Protein AF-A0AAV9JF84-F1 (afdb_monomer)

Mean predicted aligned error: 11.12 Å

Sequence (242 aa):
MHDPAMYPPARHARVPWLFVDNPASHRQFTPEAHESLELATRAVERCERQEFAYIDKWAAVVKWHEWRQGFGVILEMADLSGMDESVLIAPFQIFNRYFFGGSIQRARLRWGLRDLRSQAGWAASCRVNHGGGDVLITLGPEHRNRIQGDVVGLSPFDSLMGDLLHEMVHAFLGRYSCVGYTCESVECLGLSEANIRRNNSHGRAWWRLAQAIEAEAQRAFGIAADLTSNEEGMDDRCPGVA

Nearest PDB structures (foldseek):
  8vwj-assembly1_e  TM=3.429E-01  e=8.500E-01  Autographa californica multiple nucleopolyhedrovirus

Foldseek 3Di:
DDDPDDDDPPPPPPDDDDPDDPQDDFQDAPPQAFQLQVVLVVLLVLLPDCDPCVVQQVVLLVLLVVLCVVCVVVQLPDDCQPDDQVNCPSLLCSCCCNRVVVPLPQEDEEEACPVVVVPPLDQWAWDADQGRRHIYIYGHLVSCVVVVVPDPDFGSSLARSLSSVLRVLLSRSVRRHPDPGPHVDPPSNVSNCQQCPPDNHCGVSNQSNSVSCQVSCCVSNVRNHDNDDVDPDPDVPPPDDD

pLDDT: mean 72.74, std 19.71, range [29.83, 95.5]

Radius of gyration: 19.29 Å; Cα contacts (8 Å, |Δi|>4): 298; chains: 1; bounding box: 43×41×69 Å

Solvent-accessible surface area (backbone atoms only — not comparable to full-atom values): 14346 Å² total; per-residue (Å²): 140,84,83,90,76,74,79,75,78,80,78,77,73,86,70,79,90,66,92,71,84,77,96,79,66,85,83,61,60,58,93,72,45,31,40,26,46,61,49,24,50,53,41,38,52,58,60,70,48,63,90,84,47,48,68,61,39,49,52,28,42,51,52,46,52,57,47,39,71,75,47,40,65,54,49,70,74,48,80,66,78,81,64,62,54,71,73,50,52,60,59,50,53,34,48,27,42,47,61,50,70,52,66,73,51,66,62,42,78,44,67,49,52,84,78,37,69,81,45,88,86,51,49,55,49,57,48,66,40,75,80,75,62,38,31,38,39,38,40,14,64,67,51,44,80,70,48,67,83,72,64,87,86,62,52,74,46,26,46,54,54,21,49,53,51,49,32,47,51,50,45,46,49,52,69,38,18,18,45,87,52,68,49,93,44,66,65,41,30,54,53,11,39,71,20,30,41,86,85,92,44,84,17,60,18,48,48,58,31,42,55,48,47,32,59,44,36,33,72,67,70,69,31,65,38,74,69,67,75,93,57,90,74,80,66,83,82,65,90,84,86,129

Structure (mmCIF, N/CA/C/O backbone):
data_AF-A0AAV9JF84-F1
#
_entry.id   AF-A0AAV9JF84-F1
#
loop_
_atom_site.group_PDB
_atom_site.id
_atom_site.type_symbol
_atom_site.label_atom_id
_atom_site.label_alt_id
_atom_site.label_comp_id
_atom_site.label_asym_id
_atom_site.label_entity_id
_atom_site.label_seq_id
_atom_site.pdbx_PDB_ins_code
_atom_site.Cartn_x
_atom_site.Cartn_y
_atom_site.Cartn_z
_atom_site.occupancy
_atom_site.B_iso_or_equiv
_atom_site.auth_seq_id
_atom_site.auth_comp_id
_atom_site.auth_asym_id
_atom_site.auth_atom_id
_atom_site.pdbx_PDB_model_num
ATOM 1 N N . MET A 1 1 ? 22.431 -0.285 -47.044 1.00 37.06 1 MET A N 1
ATOM 2 C CA . MET A 1 1 ? 21.153 -0.985 -46.799 1.00 37.06 1 MET A CA 1
ATOM 3 C C . MET A 1 1 ? 21.445 -2.074 -45.786 1.00 37.06 1 MET A C 1
ATOM 5 O O . MET A 1 1 ? 22.116 -3.030 -46.144 1.00 37.06 1 MET A O 1
ATOM 9 N N . HIS A 1 2 ? 21.082 -1.858 -44.521 1.00 39.34 2 HIS A N 1
ATOM 10 C CA . HIS A 1 2 ? 21.254 -2.844 -43.452 1.00 39.34 2 HIS A CA 1
ATOM 11 C C . HIS A 1 2 ? 19.919 -3.547 -43.216 1.00 39.34 2 HIS A C 1
ATOM 13 O O . HIS A 1 2 ? 18.893 -2.885 -43.082 1.00 39.34 2 HIS A O 1
ATOM 19 N N . ASP A 1 3 ? 19.967 -4.872 -43.235 1.00 33.72 3 ASP A N 1
ATOM 20 C CA . ASP A 1 3 ? 18.852 -5.793 -43.041 1.00 33.72 3 ASP A CA 1
ATOM 21 C C . ASP A 1 3 ? 18.499 -5.886 -41.540 1.00 33.72 3 ASP A C 1
ATOM 23 O O . ASP A 1 3 ? 19.362 -6.281 -40.748 1.00 33.72 3 ASP A O 1
ATOM 27 N N . PRO A 1 4 ? 17.289 -5.487 -41.102 1.00 38.41 4 PRO A N 1
ATOM 28 C CA . PRO A 1 4 ? 16.851 -5.592 -39.718 1.00 38.41 4 PRO A CA 1
ATOM 29 C C . PRO A 1 4 ? 16.169 -6.950 -39.496 1.00 38.41 4 PRO A C 1
ATOM 31 O O . PRO A 1 4 ? 14.965 -7.031 -39.252 1.00 38.41 4 PRO A O 1
ATOM 34 N N . ALA A 1 5 ? 16.930 -8.037 -39.598 1.00 40.97 5 ALA A N 1
ATOM 35 C CA . ALA A 1 5 ? 16.419 -9.378 -39.350 1.00 40.97 5 ALA A CA 1
ATOM 36 C C . ALA A 1 5 ? 16.706 -9.834 -37.909 1.00 40.97 5 ALA A C 1
ATOM 38 O O . ALA A 1 5 ? 17.839 -10.129 -37.538 1.00 40.97 5 ALA A O 1
ATOM 39 N N . MET A 1 6 ? 15.617 -9.955 -37.143 1.00 36.22 6 MET A N 1
ATOM 40 C CA . MET A 1 6 ? 15.418 -10.903 -36.039 1.00 36.22 6 MET A CA 1
ATOM 41 C C . MET A 1 6 ? 16.365 -10.813 -34.833 1.00 36.22 6 MET A C 1
ATOM 43 O O . MET A 1 6 ? 17.211 -11.677 -34.609 1.00 36.22 6 MET A O 1
ATOM 47 N N . TYR A 1 7 ? 16.072 -9.880 -33.925 1.00 33.69 7 TYR A N 1
ATOM 48 C CA . TYR A 1 7 ? 16.202 -10.217 -32.507 1.00 33.69 7 TYR A CA 1
ATOM 49 C C . TYR A 1 7 ? 15.064 -11.187 -32.153 1.00 33.69 7 TYR A C 1
ATOM 51 O O . TYR A 1 7 ? 13.904 -10.875 -32.439 1.00 33.69 7 TYR A O 1
ATOM 59 N N . PRO A 1 8 ? 15.336 -12.371 -31.577 1.00 34.34 8 PRO A N 1
ATOM 60 C CA . PRO A 1 8 ? 14.259 -13.205 -31.066 1.00 34.34 8 PRO 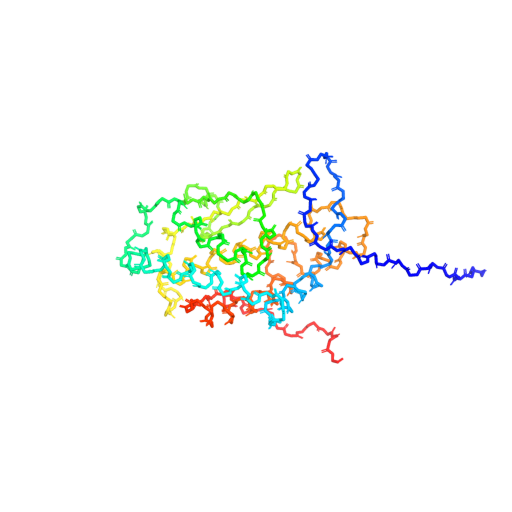A CA 1
ATOM 61 C C . PRO A 1 8 ? 13.525 -12.424 -29.963 1.00 34.34 8 PRO A C 1
ATOM 63 O O . PRO A 1 8 ? 14.191 -11.753 -29.169 1.00 34.34 8 PRO A O 1
ATOM 66 N N . PRO A 1 9 ? 12.182 -12.493 -29.880 1.00 37.41 9 PRO A N 1
ATOM 67 C CA . PRO A 1 9 ? 11.461 -11.905 -28.760 1.00 37.41 9 PRO A CA 1
ATOM 68 C C . PRO A 1 9 ? 12.056 -12.472 -27.475 1.00 37.41 9 PRO A C 1
ATOM 70 O O . PRO A 1 9 ? 12.227 -13.694 -27.360 1.00 37.41 9 PRO A O 1
ATOM 73 N N . ALA A 1 10 ? 12.421 -11.585 -26.544 1.00 37.53 10 ALA A N 1
ATOM 74 C CA . ALA A 1 10 ? 12.900 -11.973 -25.230 1.00 37.53 10 ALA A CA 1
ATOM 75 C C . ALA A 1 10 ? 11.916 -13.006 -24.677 1.00 37.53 10 ALA A C 1
ATOM 77 O O . ALA A 1 10 ? 10.732 -12.726 -24.478 1.00 37.53 10 ALA A O 1
ATOM 78 N N . ARG A 1 11 ? 12.376 -14.251 -24.530 1.00 32.59 11 ARG A N 1
ATOM 79 C CA . ARG A 1 11 ? 11.570 -15.303 -23.924 1.00 32.59 11 ARG A CA 1
ATOM 80 C C . ARG A 1 11 ? 11.351 -14.870 -22.483 1.00 32.59 11 ARG A C 1
ATOM 82 O O . ARG A 1 11 ? 12.233 -15.063 -21.654 1.00 32.59 11 ARG A O 1
ATOM 89 N N . HIS A 1 12 ? 10.195 -14.274 -22.205 1.00 34.34 12 HIS A N 1
ATOM 90 C CA . HIS A 1 12 ? 9.708 -14.065 -20.852 1.00 34.34 12 HIS A CA 1
ATOM 91 C C . HIS A 1 12 ? 9.648 -15.443 -20.197 1.00 34.34 12 HIS A C 1
ATOM 93 O O . HIS A 1 12 ? 8.746 -16.244 -20.464 1.00 34.34 12 HIS A O 1
ATOM 99 N N . ALA A 1 13 ? 10.675 -15.764 -19.414 1.00 29.83 13 ALA A N 1
ATOM 100 C CA . ALA A 1 13 ? 10.680 -16.953 -18.596 1.00 29.83 13 ALA A CA 1
ATOM 101 C C . ALA A 1 13 ? 9.442 -16.868 -17.699 1.00 29.83 13 ALA A C 1
ATOM 103 O O . ALA A 1 13 ? 9.272 -15.912 -16.944 1.00 29.83 13 ALA A O 1
ATOM 104 N N . ARG A 1 14 ? 8.542 -17.848 -17.813 1.00 31.92 14 ARG A N 1
ATOM 105 C CA . ARG A 1 14 ? 7.480 -18.050 -16.828 1.00 31.92 14 ARG A CA 1
ATOM 106 C C . ARG A 1 14 ? 8.159 -18.542 -15.554 1.00 31.92 14 ARG A C 1
ATOM 108 O O . ARG A 1 14 ? 8.311 -19.744 -15.365 1.00 31.92 14 ARG A O 1
ATOM 115 N N . VAL A 1 15 ? 8.641 -17.610 -14.739 1.00 33.47 15 VAL A N 1
ATOM 116 C CA . VAL A 1 15 ? 9.196 -17.911 -13.421 1.00 33.47 15 VAL A CA 1
ATOM 117 C C . VAL A 1 15 ? 8.017 -18.235 -12.496 1.00 33.47 15 VAL A C 1
ATOM 119 O O . VAL A 1 15 ? 7.102 -17.418 -12.375 1.00 33.47 15 VAL A O 1
ATOM 122 N N . PRO A 1 16 ? 7.972 -19.426 -11.874 1.00 35.47 16 PRO A N 1
ATOM 123 C CA . PRO A 1 16 ? 7.024 -19.710 -10.806 1.00 35.47 16 PRO A CA 1
ATOM 124 C C . PRO A 1 16 ? 7.340 -18.773 -9.636 1.00 35.47 16 PRO A C 1
ATOM 126 O O . PRO A 1 16 ? 8.440 -18.820 -9.091 1.00 35.47 16 PRO A O 1
ATOM 129 N N . TRP A 1 17 ? 6.393 -17.901 -9.289 1.00 40.94 17 TRP A N 1
ATOM 130 C CA . TRP A 1 17 ? 6.526 -16.879 -8.249 1.00 40.94 17 TRP A CA 1
ATOM 131 C C . TRP A 1 17 ? 6.656 -17.500 -6.852 1.00 40.94 17 TRP A C 1
ATOM 133 O O . TRP A 1 17 ? 5.691 -17.599 -6.098 1.00 40.94 17 TRP A O 1
ATOM 143 N N . LEU A 1 18 ? 7.868 -17.909 -6.499 1.00 36.41 18 LEU A N 1
ATOM 144 C CA . LEU A 1 18 ? 8.341 -17.953 -5.125 1.00 36.41 18 LEU A CA 1
ATOM 145 C C . LEU A 1 18 ? 9.270 -16.751 -4.984 1.00 36.41 18 LEU A C 1
ATOM 147 O O . LEU A 1 18 ? 10.355 -16.752 -5.557 1.00 36.41 18 LEU A O 1
ATOM 151 N N . PHE A 1 19 ? 8.819 -15.716 -4.271 1.00 43.06 19 PHE A N 1
ATOM 152 C CA . PHE A 1 19 ? 9.666 -14.601 -3.848 1.00 43.06 19 PHE A CA 1
ATOM 153 C C . PHE A 1 19 ? 10.773 -15.167 -2.950 1.00 43.06 19 PHE A C 1
ATOM 155 O O . PHE A 1 19 ? 10.580 -15.339 -1.747 1.00 43.06 19 PHE A O 1
ATOM 162 N N . VAL A 1 20 ? 11.903 -15.545 -3.545 1.00 36.06 20 VAL A N 1
ATOM 163 C CA . VAL A 1 20 ? 13.116 -15.898 -2.815 1.00 36.06 20 VAL A CA 1
ATOM 164 C C . VAL A 1 20 ? 13.990 -14.656 -2.838 1.00 36.06 20 VAL A C 1
ATOM 166 O O . VAL A 1 20 ? 14.635 -14.365 -3.841 1.00 36.06 20 VAL A O 1
ATOM 169 N N . ASP A 1 21 ? 13.989 -13.919 -1.728 1.00 38.28 21 ASP A N 1
ATOM 170 C CA . ASP A 1 21 ? 14.959 -12.856 -1.477 1.00 38.28 21 ASP A CA 1
ATOM 171 C C . ASP A 1 21 ? 16.377 -13.403 -1.731 1.00 38.28 21 ASP A C 1
ATOM 173 O O . ASP A 1 21 ? 16.797 -14.377 -1.100 1.00 38.28 21 ASP A O 1
ATOM 177 N N . ASN A 1 22 ? 17.131 -12.769 -2.632 1.00 37.00 22 ASN A N 1
ATOM 178 C CA . ASN A 1 22 ? 18.575 -12.965 -2.741 1.00 37.00 22 ASN A CA 1
ATOM 179 C C . ASN A 1 22 ? 19.281 -11.820 -1.987 1.00 37.00 22 ASN A C 1
ATOM 181 O O . ASN A 1 22 ? 19.308 -10.692 -2.482 1.00 37.00 22 ASN A O 1
ATOM 185 N N . PRO A 1 23 ? 19.833 -12.050 -0.781 1.00 38.94 23 PRO A N 1
ATOM 186 C CA . PRO A 1 23 ? 20.265 -10.972 0.106 1.00 38.94 23 PRO A CA 1
ATOM 187 C C . PRO A 1 23 ? 21.701 -10.467 -0.142 1.00 38.94 23 PRO A C 1
ATOM 189 O O . PRO A 1 23 ? 22.279 -9.850 0.751 1.00 38.94 23 PRO A O 1
ATOM 192 N N . ALA A 1 24 ? 22.310 -10.693 -1.313 1.00 34.59 24 ALA A N 1
ATOM 193 C CA . ALA A 1 24 ? 23.722 -10.361 -1.523 1.00 34.59 24 ALA A CA 1
ATOM 194 C C . ALA A 1 24 ? 24.043 -9.722 -2.890 1.00 34.59 24 ALA A C 1
ATOM 196 O O . ALA A 1 24 ? 24.484 -10.396 -3.817 1.00 34.59 24 ALA A O 1
ATOM 197 N N . SER A 1 25 ? 23.945 -8.390 -2.982 1.00 34.66 25 SER A N 1
ATOM 198 C CA . SER A 1 25 ? 25.089 -7.481 -3.220 1.00 34.66 25 SER A CA 1
ATOM 199 C C . SER A 1 25 ? 24.687 -6.136 -3.856 1.00 34.66 25 SER A C 1
ATOM 201 O O . SER A 1 25 ? 23.606 -5.948 -4.406 1.00 34.66 25 SER A O 1
ATOM 203 N N . HIS A 1 26 ? 25.598 -5.175 -3.713 1.00 37.84 26 HIS A N 1
ATOM 204 C CA . HIS A 1 26 ? 25.578 -3.804 -4.214 1.00 37.84 26 HIS A CA 1
ATOM 205 C C . HIS A 1 26 ? 24.983 -3.646 -5.628 1.00 37.84 26 HIS A C 1
ATOM 207 O O . HIS A 1 26 ? 25.513 -4.205 -6.581 1.00 37.84 26 HIS A O 1
ATOM 213 N N . ARG A 1 27 ? 23.935 -2.813 -5.764 1.00 42.78 27 ARG A N 1
ATOM 214 C CA . ARG A 1 27 ? 23.311 -2.400 -7.045 1.00 42.78 27 ARG A CA 1
ATOM 215 C C . ARG A 1 27 ? 23.072 -3.559 -8.024 1.00 42.78 27 ARG A C 1
ATOM 217 O O . ARG A 1 27 ? 23.394 -3.454 -9.205 1.00 42.78 27 ARG A O 1
ATOM 224 N N . GLN A 1 28 ?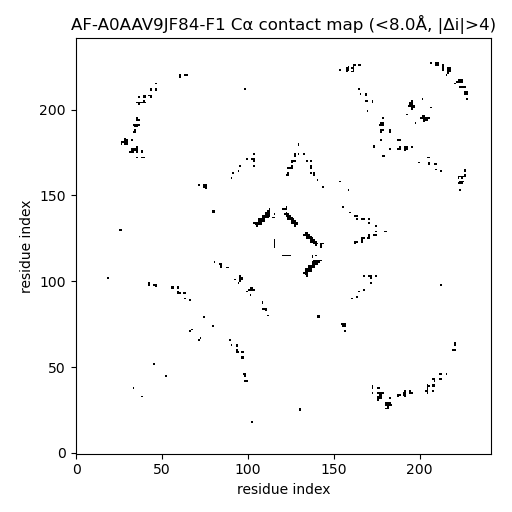 22.535 -4.672 -7.540 1.00 43.25 28 GLN A N 1
ATOM 225 C CA . GLN A 1 28 ? 22.061 -5.718 -8.434 1.00 43.25 28 GLN A CA 1
ATOM 226 C C . GLN A 1 28 ? 20.732 -5.287 -9.052 1.00 43.25 28 GLN A C 1
ATOM 228 O O . GLN A 1 28 ? 19.812 -4.875 -8.346 1.00 43.25 28 GLN A O 1
ATOM 233 N N . PHE A 1 29 ? 20.660 -5.377 -10.380 1.00 45.50 29 PHE A N 1
ATOM 234 C CA . PHE A 1 29 ? 19.411 -5.425 -11.127 1.00 45.50 29 PHE A CA 1
ATOM 235 C C . PHE A 1 29 ? 18.442 -6.344 -10.394 1.00 45.50 29 PHE A C 1
ATOM 237 O O . PHE A 1 29 ? 18.778 -7.498 -10.141 1.00 45.50 29 PHE A O 1
ATOM 244 N N . THR A 1 30 ? 17.268 -5.843 -10.025 1.00 51.16 30 THR A N 1
ATOM 245 C CA . THR A 1 30 ? 16.175 -6.713 -9.608 1.00 51.16 30 THR A CA 1
ATOM 246 C C . THR A 1 30 ? 15.630 -7.334 -10.895 1.00 51.16 30 THR A C 1
ATOM 248 O O . THR A 1 30 ? 15.023 -6.622 -11.694 1.00 51.16 30 THR A O 1
ATOM 251 N N . PRO A 1 31 ? 15.822 -8.645 -11.148 1.00 50.62 31 PRO A N 1
ATOM 252 C CA . PRO A 1 31 ? 15.248 -9.305 -12.330 1.00 50.62 31 PRO A CA 1
ATOM 253 C C . PRO A 1 31 ? 13.708 -9.264 -12.321 1.00 50.62 31 PRO A C 1
ATOM 255 O O . PRO A 1 31 ? 13.058 -9.625 -13.296 1.00 50.62 31 PRO A O 1
ATOM 258 N N . GLU A 1 32 ? 13.147 -8.836 -11.189 1.00 57.31 32 GLU A N 1
ATOM 259 C CA . GLU A 1 32 ? 11.734 -8.682 -10.866 1.00 57.31 32 GLU A CA 1
ATOM 260 C C . GLU A 1 32 ? 11.227 -7.241 -11.045 1.00 57.31 32 GLU A C 1
ATOM 262 O O . GLU A 1 32 ? 10.063 -6.973 -10.755 1.00 57.31 32 GLU A O 1
ATOM 267 N N . ALA A 1 33 ? 12.071 -6.290 -11.469 1.00 60.56 33 ALA A N 1
ATOM 268 C CA . ALA A 1 33 ? 11.597 -4.945 -11.778 1.00 60.56 33 ALA A CA 1
ATOM 269 C C . ALA A 1 33 ? 10.765 -4.962 -13.063 1.00 60.56 33 ALA A C 1
ATOM 271 O O . ALA A 1 33 ? 11.218 -5.416 -14.115 1.00 60.56 33 ALA A O 1
ATOM 272 N N . HIS A 1 34 ? 9.554 -4.424 -12.975 1.00 75.62 34 HIS A N 1
ATOM 273 C CA . HIS A 1 34 ? 8.620 -4.344 -14.090 1.00 75.62 34 HIS A CA 1
ATOM 274 C C . HIS A 1 34 ? 8.335 -2.894 -14.485 1.00 75.62 34 HIS A C 1
ATOM 276 O O . HIS A 1 34 ? 8.577 -1.934 -13.739 1.00 75.62 34 HIS A O 1
ATOM 282 N N . GLU A 1 35 ? 7.783 -2.735 -15.684 1.00 85.50 35 GLU A N 1
ATOM 283 C CA . GLU A 1 35 ? 7.125 -1.493 -16.058 1.00 85.50 35 GLU A CA 1
ATOM 284 C C . GLU A 1 35 ? 5.995 -1.227 -15.045 1.00 85.50 35 GLU A C 1
ATOM 286 O O . GLU A 1 35 ? 5.289 -2.146 -14.619 1.00 85.50 35 GLU A O 1
ATOM 291 N N . SER A 1 36 ? 5.895 0.007 -14.550 1.00 83.94 36 SER A N 1
ATOM 292 C CA . SER A 1 36 ? 5.085 0.299 -13.365 1.00 83.94 36 SER A CA 1
ATOM 293 C C . SER A 1 36 ? 3.589 0.117 -13.609 1.00 83.94 36 SER A C 1
ATOM 295 O O . SER A 1 36 ? 2.884 -0.338 -12.707 1.00 83.94 36 SER A O 1
ATOM 297 N N . LEU A 1 37 ? 3.092 0.419 -14.811 1.00 85.38 37 LEU A N 1
ATOM 298 C CA . LEU A 1 37 ? 1.687 0.234 -15.160 1.00 85.38 37 LEU A CA 1
ATOM 299 C C . LEU A 1 37 ? 1.331 -1.246 -15.350 1.00 85.38 37 LEU A C 1
ATOM 301 O O . LEU A 1 37 ? 0.262 -1.673 -14.912 1.00 85.38 37 LEU A O 1
ATOM 305 N N . GLU A 1 38 ? 2.214 -2.044 -15.945 1.00 87.00 38 GLU A N 1
ATOM 306 C CA . GLU A 1 38 ? 2.088 -3.499 -16.036 1.00 87.00 38 GLU A CA 1
ATOM 307 C C . GLU A 1 38 ? 2.047 -4.123 -14.637 1.00 87.00 38 GLU A C 1
ATOM 309 O O . GLU A 1 38 ? 1.165 -4.934 -14.340 1.00 87.00 38 GLU A O 1
ATOM 314 N N . LEU A 1 39 ? 2.955 -3.704 -13.751 1.00 85.94 39 LEU A N 1
ATOM 315 C CA . LEU A 1 39 ? 2.988 -4.136 -12.357 1.00 85.94 39 LEU A CA 1
ATOM 316 C C . LEU A 1 39 ? 1.676 -3.804 -11.635 1.00 85.94 39 LEU A C 1
ATOM 318 O O . LEU A 1 39 ? 1.075 -4.685 -11.016 1.00 85.94 39 LEU A O 1
ATOM 322 N N . ALA A 1 40 ? 1.212 -2.556 -11.744 1.00 87.19 40 ALA A N 1
ATOM 323 C CA . ALA A 1 40 ? -0.055 -2.120 -11.165 1.00 87.19 40 ALA A CA 1
ATOM 324 C C . ALA A 1 40 ? -1.233 -2.926 -11.724 1.00 87.19 40 ALA A C 1
ATOM 326 O O . ALA A 1 40 ? -2.057 -3.423 -10.964 1.00 87.19 40 ALA A O 1
ATOM 327 N N . THR A 1 41 ? -1.283 -3.130 -13.042 1.00 87.38 41 THR A N 1
ATOM 328 C CA . THR A 1 41 ? -2.343 -3.898 -13.711 1.00 87.38 41 THR A CA 1
ATOM 329 C C . THR A 1 41 ? -2.402 -5.331 -13.204 1.00 87.38 41 THR A C 1
ATOM 331 O O . THR A 1 41 ? -3.476 -5.813 -12.859 1.00 87.38 41 THR A O 1
ATOM 334 N N . ARG A 1 42 ? -1.255 -6.000 -13.072 1.00 85.00 42 ARG A N 1
ATOM 335 C CA . ARG A 1 42 ? -1.194 -7.359 -12.519 1.00 85.00 42 ARG A CA 1
ATOM 336 C C . ARG A 1 42 ? -1.619 -7.411 -11.054 1.00 85.00 42 ARG A C 1
ATOM 338 O O . ARG A 1 42 ? -2.292 -8.360 -10.652 1.00 85.00 42 ARG A O 1
ATOM 345 N N . ALA A 1 43 ? -1.235 -6.414 -10.258 1.00 86.19 43 ALA A N 1
ATOM 346 C CA . ALA A 1 43 ? -1.668 -6.312 -8.868 1.00 86.19 43 ALA A CA 1
ATOM 347 C C . ALA A 1 43 ? -3.194 -6.130 -8.768 1.00 86.19 43 ALA A C 1
ATOM 349 O O . ALA A 1 43 ? -3.830 -6.825 -7.975 1.00 86.19 43 ALA A O 1
ATOM 350 N N . VAL A 1 44 ? -3.791 -5.295 -9.627 1.00 87.00 44 VAL A N 1
ATOM 351 C CA . VAL A 1 44 ? -5.251 -5.133 -9.740 1.00 87.00 44 VAL A CA 1
ATOM 352 C C . VAL A 1 44 ? -5.926 -6.444 -10.140 1.00 87.00 44 VAL A C 1
ATOM 354 O O . VAL A 1 44 ? -6.805 -6.913 -9.422 1.00 87.00 44 VAL A O 1
ATOM 357 N N . GLU A 1 45 ? -5.464 -7.109 -11.203 1.00 85.88 45 GLU A N 1
ATOM 358 C CA . GLU A 1 45 ? -6.025 -8.399 -11.629 1.00 85.88 45 GLU A CA 1
ATOM 359 C C . GLU A 1 45 ? -5.981 -9.442 -10.502 1.00 85.88 45 GLU A C 1
ATOM 361 O O . GLU A 1 45 ? -6.897 -10.250 -10.349 1.00 85.88 45 GLU A O 1
ATOM 366 N N . ARG A 1 46 ? -4.927 -9.436 -9.678 1.00 79.50 46 ARG A N 1
ATOM 367 C CA . ARG A 1 46 ? -4.831 -10.307 -8.501 1.00 79.50 46 ARG A CA 1
ATOM 368 C C . ARG A 1 46 ? -5.808 -9.899 -7.396 1.00 79.50 46 ARG A C 1
ATOM 370 O O . ARG A 1 46 ? -6.355 -10.779 -6.724 1.00 79.50 46 ARG A O 1
ATOM 377 N N . CYS A 1 47 ? -6.029 -8.605 -7.184 1.00 78.81 47 CYS A N 1
ATOM 378 C CA . CYS A 1 47 ? -7.045 -8.108 -6.255 1.00 78.81 47 CYS A CA 1
ATOM 379 C C . CYS A 1 47 ? -8.455 -8.543 -6.692 1.00 78.81 47 CYS A C 1
ATOM 381 O O . CYS A 1 47 ? -9.238 -8.968 -5.846 1.00 78.81 47 CYS A O 1
ATOM 383 N N .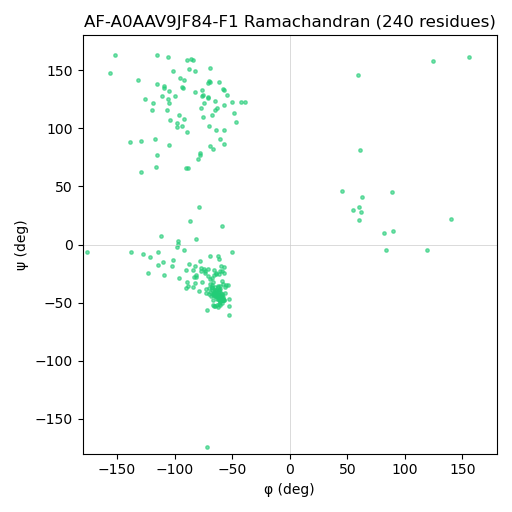 GLU A 1 48 ? -8.730 -8.581 -7.995 1.00 80.31 48 GLU A N 1
ATOM 384 C CA . GLU A 1 48 ? -10.046 -8.927 -8.549 1.00 80.31 48 GLU A CA 1
ATOM 385 C C . GLU A 1 48 ? -10.291 -10.442 -8.691 1.00 80.31 48 GLU A C 1
ATOM 387 O O . GLU A 1 48 ? -11.404 -10.921 -8.461 1.00 80.31 48 GLU A O 1
ATOM 392 N N . ARG A 1 49 ? -9.272 -11.239 -9.045 1.00 76.12 49 ARG A N 1
ATOM 393 C CA . ARG A 1 49 ? -9.443 -12.687 -9.275 1.00 76.12 49 ARG A CA 1
ATOM 394 C C . ARG A 1 49 ? -9.688 -13.471 -7.976 1.00 76.12 49 ARG A C 1
ATOM 396 O O . ARG A 1 49 ? -9.021 -13.272 -6.955 1.00 76.12 49 ARG A O 1
ATOM 403 N N . GLN A 1 50 ? -10.617 -14.431 -8.052 1.00 59.91 50 GLN A N 1
ATOM 404 C CA . GLN A 1 50 ? -11.038 -15.297 -6.937 1.00 59.91 50 GLN A CA 1
ATOM 405 C C . GLN A 1 50 ? -10.228 -16.605 -6.814 1.00 59.91 50 GLN A C 1
ATOM 407 O O . GLN A 1 50 ? -10.171 -17.189 -5.737 1.00 59.91 50 GLN A O 1
ATOM 412 N N . GLU A 1 51 ? -9.575 -17.072 -7.882 1.00 54.12 51 GLU A N 1
ATOM 413 C CA . GLU A 1 51 ? -9.338 -18.517 -8.070 1.00 54.12 51 GLU A CA 1
ATOM 414 C C . GLU A 1 51 ? -8.212 -19.166 -7.243 1.00 54.12 51 GLU A C 1
ATOM 416 O O . GLU A 1 51 ? -8.260 -20.371 -7.030 1.00 54.12 51 GLU A O 1
ATOM 421 N N . PHE A 1 52 ? -7.234 -18.421 -6.717 1.00 48.91 52 PHE A N 1
ATOM 422 C CA . PHE A 1 52 ? -6.170 -19.005 -5.866 1.00 48.91 52 PHE A CA 1
ATOM 423 C C . PHE A 1 52 ? -5.815 -18.173 -4.628 1.00 48.91 52 PHE A C 1
ATOM 425 O O . PHE A 1 52 ? -5.081 -18.629 -3.757 1.00 48.91 52 PHE A O 1
ATOM 432 N N . ALA A 1 53 ? -6.383 -16.972 -4.509 1.00 58.91 53 ALA A N 1
ATOM 433 C CA . ALA A 1 53 ? -6.168 -16.073 -3.380 1.00 58.91 53 ALA A CA 1
ATOM 434 C C . ALA A 1 53 ? -7.284 -16.157 -2.328 1.00 58.91 53 ALA A C 1
ATOM 436 O O . ALA A 1 53 ? -7.202 -15.461 -1.323 1.00 58.91 53 ALA A O 1
ATOM 437 N N . TYR A 1 54 ? -8.329 -16.968 -2.538 1.00 69.62 54 TYR A N 1
ATOM 438 C CA . TYR A 1 54 ? -9.517 -16.936 -1.681 1.00 69.62 54 TYR A CA 1
ATOM 439 C C . TYR A 1 54 ? -9.209 -17.275 -0.219 1.00 69.62 54 TYR A C 1
ATOM 441 O O . TYR A 1 54 ? -9.620 -16.535 0.666 1.00 69.62 54 TYR A O 1
ATOM 449 N N . ILE A 1 55 ? -8.435 -18.336 0.044 1.00 78.12 55 ILE A N 1
ATOM 450 C CA . ILE A 1 55 ? -8.097 -18.743 1.420 1.00 78.12 55 ILE A CA 1
ATOM 451 C C . ILE A 1 55 ? -7.255 -17.667 2.113 1.00 78.12 55 ILE A C 1
ATOM 453 O O . ILE A 1 55 ? -7.537 -17.306 3.252 1.00 78.12 55 ILE A O 1
ATOM 457 N N . ASP A 1 56 ? -6.253 -17.118 1.425 1.00 81.94 56 ASP A N 1
ATOM 458 C CA . ASP A 1 56 ? -5.378 -16.091 1.995 1.00 81.94 56 ASP A CA 1
ATOM 459 C C . ASP A 1 56 ? -6.098 -14.759 2.217 1.00 81.94 56 ASP A C 1
ATOM 461 O O . ASP A 1 56 ? -5.917 -14.135 3.265 1.00 81.94 56 ASP A O 1
ATOM 465 N N . LYS A 1 57 ? -6.942 -14.345 1.263 1.00 84.88 57 LYS A N 1
ATOM 466 C CA . LYS A 1 57 ? -7.795 -13.157 1.377 1.00 84.88 57 LYS A CA 1
ATOM 467 C C . LYS A 1 57 ? -8.795 -13.320 2.512 1.00 84.88 57 LYS A C 1
ATOM 469 O O . LYS A 1 57 ? -8.906 -12.435 3.354 1.00 84.88 57 LYS A O 1
ATOM 474 N N . TRP A 1 58 ? -9.462 -14.469 2.590 1.00 88.56 58 TRP A N 1
ATOM 475 C CA . TRP A 1 58 ? -10.403 -14.767 3.665 1.00 88.56 58 TRP A CA 1
ATOM 476 C C . TRP A 1 58 ? -9.718 -14.775 5.032 1.00 88.56 58 TRP A C 1
ATOM 478 O O . TRP A 1 58 ? -10.201 -14.141 5.964 1.00 88.56 58 TRP A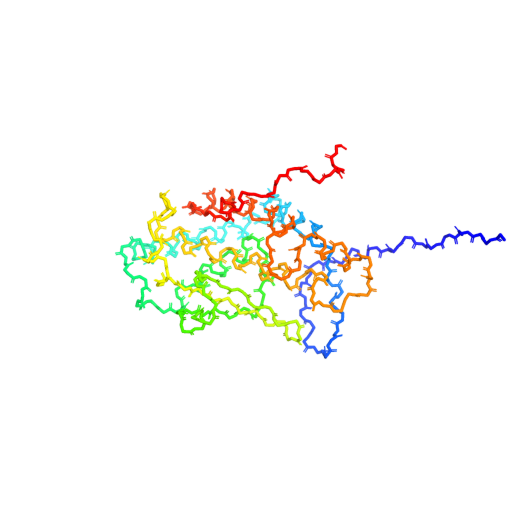 O 1
ATOM 488 N N . ALA A 1 59 ? -8.550 -15.410 5.151 1.00 90.44 59 ALA A N 1
ATOM 489 C CA . ALA A 1 59 ? -7.776 -15.402 6.389 1.00 90.44 59 ALA A CA 1
ATOM 490 C C . ALA A 1 59 ? -7.369 -13.979 6.809 1.00 90.44 59 ALA A C 1
ATOM 492 O O . ALA A 1 59 ? -7.384 -13.663 7.997 1.00 90.44 59 ALA A O 1
ATOM 493 N N . ALA A 1 60 ? -7.021 -13.111 5.857 1.00 91.69 60 ALA A N 1
ATOM 494 C CA . ALA A 1 60 ? -6.734 -11.706 6.132 1.00 91.69 60 ALA A CA 1
ATOM 495 C C . ALA A 1 60 ? -7.992 -10.928 6.572 1.00 91.69 60 ALA A C 1
ATOM 497 O O . ALA A 1 60 ? -7.906 -10.156 7.522 1.00 91.69 60 ALA A O 1
ATOM 498 N N . VAL A 1 61 ? -9.159 -11.183 5.971 1.00 92.56 61 VAL A N 1
ATOM 499 C CA . VAL A 1 61 ? -10.450 -10.601 6.396 1.00 92.56 61 VAL A CA 1
ATOM 500 C C . VAL A 1 61 ? -10.845 -11.059 7.802 1.00 92.56 61 VAL A C 1
ATOM 502 O O . VAL A 1 61 ? -11.239 -10.239 8.625 1.00 92.56 61 VAL A O 1
ATOM 505 N N . VAL A 1 62 ? -10.675 -12.340 8.134 1.00 93.81 62 VAL A N 1
ATOM 506 C CA . VAL A 1 62 ? -10.929 -12.846 9.494 1.00 93.81 62 VAL A CA 1
ATOM 507 C C . VAL A 1 62 ? -10.022 -12.147 10.509 1.00 93.81 62 VAL A C 1
ATOM 509 O O . VAL A 1 62 ? -10.516 -11.594 11.488 1.00 93.81 62 VAL A O 1
ATOM 512 N N . LYS A 1 63 ? -8.712 -12.081 10.236 1.00 94.88 63 LYS A N 1
ATOM 513 C CA . LYS A 1 63 ? -7.752 -11.373 11.101 1.00 94.88 63 LYS A CA 1
ATOM 514 C C . LYS A 1 63 ? -8.072 -9.889 11.243 1.00 94.88 63 LYS A C 1
ATOM 516 O O . LYS A 1 63 ? -7.871 -9.324 12.315 1.00 94.88 63 LYS A O 1
ATOM 521 N N . TRP A 1 64 ? -8.565 -9.260 10.178 1.00 94.56 64 TRP A N 1
ATOM 522 C CA . TRP A 1 64 ? -9.041 -7.883 10.227 1.00 94.56 64 TRP A CA 1
ATOM 523 C C . TRP A 1 64 ? -10.200 -7.725 11.202 1.00 94.56 64 TRP A C 1
ATOM 525 O O . TRP A 1 64 ? -10.153 -6.842 12.053 1.00 94.56 64 TRP A O 1
ATOM 535 N N . HIS A 1 65 ? -11.214 -8.587 11.123 1.00 93.38 65 HIS A N 1
ATOM 536 C CA . HIS A 1 65 ? -12.351 -8.525 12.036 1.00 93.38 65 HIS A CA 1
ATOM 537 C C . HIS A 1 65 ? -11.945 -8.764 13.493 1.00 93.38 65 HIS A C 1
ATOM 539 O O . HIS A 1 65 ? -12.378 -8.010 14.362 1.00 93.38 65 HIS A O 1
ATOM 545 N N . GLU A 1 66 ? -11.087 -9.751 13.761 1.00 92.56 66 GLU A N 1
ATOM 546 C CA . GLU A 1 66 ? -10.553 -10.015 15.105 1.00 92.56 66 GLU A CA 1
ATOM 547 C C . GLU A 1 66 ? -9.806 -8.795 15.659 1.00 92.56 66 GLU A C 1
ATOM 549 O O . GLU A 1 66 ? -10.061 -8.345 16.778 1.00 92.56 66 GLU A O 1
ATOM 554 N N . TRP A 1 67 ? -8.918 -8.212 14.850 1.00 92.38 67 TRP A N 1
ATOM 555 C CA . TRP A 1 67 ? -8.175 -7.018 15.234 1.00 92.38 67 TRP A CA 1
ATOM 556 C C . TRP A 1 67 ? -9.100 -5.809 15.444 1.00 92.38 67 TRP A C 1
ATOM 558 O O . TRP A 1 67 ? -8.978 -5.116 16.455 1.00 92.38 67 TRP A O 1
ATOM 568 N N . ARG A 1 68 ? -10.072 -5.582 14.550 1.00 89.50 68 ARG A N 1
ATOM 569 C CA . ARG A 1 68 ? -11.027 -4.464 14.636 1.00 89.50 68 ARG A CA 1
ATOM 570 C C . ARG A 1 68 ? -11.929 -4.578 15.866 1.00 89.50 68 ARG A C 1
ATOM 572 O O . ARG A 1 68 ? -12.211 -3.564 16.494 1.00 89.50 68 ARG A O 1
ATOM 579 N N . GLN A 1 69 ? -12.331 -5.784 16.261 1.00 87.69 69 GLN A N 1
ATOM 580 C CA . GLN A 1 69 ? -13.096 -5.991 17.496 1.00 87.69 69 GLN A CA 1
ATOM 581 C C . GLN A 1 69 ? -12.272 -5.687 18.755 1.00 87.69 69 GLN A C 1
ATOM 583 O O . GLN A 1 69 ? -12.814 -5.139 19.712 1.00 87.69 69 GLN A O 1
ATOM 588 N N . GLY A 1 70 ? -10.975 -6.013 18.759 1.00 84.19 70 GLY A N 1
ATOM 589 C CA . GLY A 1 70 ? -10.097 -5.760 19.906 1.00 84.19 70 GLY A CA 1
ATOM 590 C C . GLY A 1 70 ? -9.606 -4.313 20.023 1.00 84.19 70 GLY A C 1
ATOM 591 O O . GLY A 1 70 ? -9.533 -3.777 21.125 1.00 84.19 70 GLY A O 1
ATOM 592 N N . PHE A 1 71 ? -9.269 -3.679 18.896 1.00 77.94 71 PHE A N 1
ATOM 593 C CA . PHE A 1 71 ? -8.576 -2.382 18.854 1.00 77.94 71 PHE A CA 1
ATOM 594 C C . PHE A 1 71 ? -9.325 -1.292 18.081 1.00 77.94 71 PHE A C 1
ATOM 596 O O . PHE A 1 71 ? -9.133 -0.110 18.364 1.00 77.94 71 PHE A O 1
ATOM 603 N N . GLY A 1 72 ? -10.193 -1.660 17.136 1.00 65.81 72 GLY A N 1
ATOM 6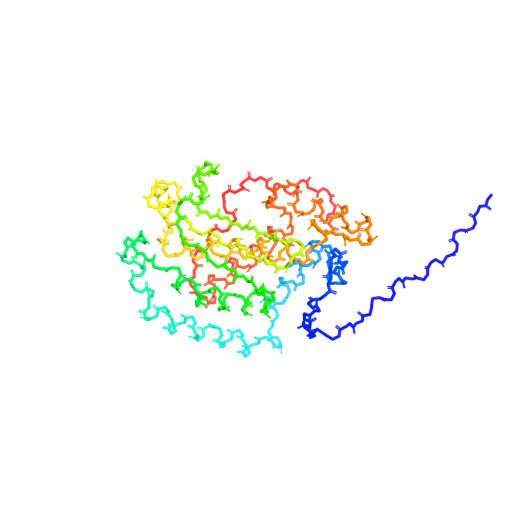04 C CA . GLY A 1 72 ? -10.915 -0.705 16.289 1.00 65.81 72 GLY A CA 1
ATOM 605 C C . GLY A 1 72 ? -11.825 0.225 17.089 1.00 65.81 72 GLY A C 1
ATOM 606 O O . GLY A 1 72 ? -11.821 1.426 16.855 1.00 65.81 72 GLY A O 1
ATOM 607 N N . VAL A 1 73 ? -12.503 -0.297 18.116 1.00 67.62 73 VAL A N 1
ATOM 608 C CA . VAL A 1 73 ? -13.367 0.515 18.996 1.00 67.62 73 VAL A CA 1
ATOM 609 C C . VAL A 1 73 ? -12.569 1.592 19.742 1.00 67.62 73 VAL A C 1
ATOM 611 O O . VAL A 1 73 ? -13.054 2.702 19.936 1.00 67.62 73 VAL A O 1
ATOM 614 N N . ILE A 1 74 ? -11.323 1.298 20.131 1.00 70.50 74 ILE A N 1
ATOM 615 C CA . ILE A 1 74 ? -10.452 2.274 20.802 1.00 70.50 74 ILE A CA 1
ATOM 616 C C . ILE A 1 74 ? -10.026 3.356 19.807 1.00 70.50 74 ILE A C 1
ATOM 618 O O . ILE A 1 74 ? -10.055 4.537 20.135 1.00 70.50 74 ILE A O 1
ATOM 622 N N . LEU A 1 75 ? -9.678 2.961 18.581 1.00 66.88 75 LEU A N 1
ATOM 623 C CA . LEU A 1 75 ? -9.248 3.875 17.522 1.00 66.88 75 LEU A CA 1
ATOM 624 C C . LEU A 1 75 ? -10.358 4.809 17.029 1.00 66.88 75 LEU A C 1
ATOM 626 O O . LEU A 1 75 ? -10.077 5.945 16.663 1.00 66.88 75 LEU A O 1
ATOM 630 N N . GLU A 1 76 ? -11.609 4.352 17.034 1.00 68.69 76 GLU A N 1
ATOM 631 C CA . GLU A 1 76 ? -12.767 5.173 16.663 1.00 68.69 76 GLU A CA 1
ATOM 632 C C . GLU A 1 76 ? -13.086 6.250 17.721 1.00 68.69 76 GLU A C 1
ATOM 634 O O . GLU A 1 76 ? -13.713 7.259 17.399 1.00 68.69 76 GLU A O 1
ATOM 639 N N . MET A 1 77 ? -12.635 6.072 18.971 1.00 64.00 77 MET A N 1
ATOM 640 C CA . MET A 1 77 ? -12.955 6.958 20.101 1.00 64.00 77 MET A CA 1
ATOM 641 C C . MET A 1 77 ? -11.775 7.798 20.617 1.00 64.00 77 MET A C 1
ATOM 643 O O . MET A 1 77 ? -11.994 8.725 21.400 1.00 64.00 77 MET A O 1
ATOM 647 N N . ALA A 1 78 ? -10.535 7.468 20.249 1.00 61.47 78 ALA A N 1
ATOM 648 C CA . ALA A 1 78 ? -9.342 8.015 20.892 1.00 61.47 78 ALA A CA 1
ATOM 649 C C . ALA A 1 78 ? -8.657 9.138 20.102 1.00 61.47 78 ALA A C 1
ATOM 651 O O . ALA A 1 78 ? -8.591 9.135 18.874 1.00 61.47 78 ALA A O 1
ATOM 652 N N . ASP A 1 79 ? -8.031 10.051 20.849 1.00 71.31 79 ASP A N 1
ATOM 653 C CA . ASP A 1 79 ? -6.908 10.831 20.341 1.00 71.31 79 ASP A CA 1
ATOM 654 C C . ASP A 1 79 ? -5.733 9.882 20.044 1.00 71.31 79 ASP A C 1
ATOM 656 O O . ASP A 1 79 ? -5.170 9.248 20.939 1.00 71.31 79 ASP A O 1
ATOM 660 N N . LEU A 1 80 ? -5.365 9.791 18.767 1.00 71.62 80 LEU A N 1
ATOM 661 C CA . LEU A 1 80 ? -4.306 8.917 18.262 1.00 71.62 80 LEU A CA 1
ATOM 662 C C . LEU A 1 80 ? -2.891 9.353 18.701 1.00 71.62 80 LEU A C 1
ATOM 664 O O . LEU A 1 80 ? -1.931 8.605 18.508 1.00 71.62 80 LEU A O 1
ATOM 668 N N . SER A 1 81 ? -2.730 10.541 19.296 1.00 69.31 81 SER A N 1
ATOM 669 C CA . SER A 1 81 ? -1.422 11.106 19.669 1.00 69.31 81 SER A CA 1
ATOM 670 C C . SER A 1 81 ? -0.629 10.264 20.685 1.00 69.31 81 SER A C 1
ATOM 672 O O . SER A 1 81 ? 0.600 10.319 20.699 1.00 69.31 81 SER A O 1
ATOM 674 N N . GLY A 1 82 ? -1.309 9.454 21.504 1.00 70.44 82 GLY A N 1
ATOM 675 C CA . GLY A 1 82 ? -0.697 8.602 22.531 1.00 70.44 82 GLY A CA 1
ATOM 676 C C . GLY A 1 82 ? -0.459 7.146 22.123 1.00 70.44 82 GLY A C 1
ATOM 677 O O . GLY A 1 82 ? -0.052 6.346 22.966 1.00 70.44 82 GLY A O 1
ATOM 678 N N . MET A 1 83 ? -0.755 6.774 20.876 1.00 75.69 83 MET A N 1
ATOM 679 C CA . MET A 1 83 ? -0.633 5.386 20.432 1.00 75.69 83 MET A CA 1
ATOM 680 C C . MET A 1 83 ? 0.796 5.018 20.044 1.00 75.69 83 MET A C 1
ATOM 682 O O . MET A 1 83 ? 1.571 5.844 19.567 1.00 75.69 83 MET A O 1
ATOM 686 N N . ASP A 1 84 ? 1.123 3.745 20.248 1.00 82.88 84 ASP A N 1
ATOM 687 C CA . ASP A 1 84 ? 2.399 3.155 19.860 1.00 82.88 84 ASP A CA 1
ATOM 688 C C . ASP A 1 84 ? 2.353 2.631 18.414 1.00 82.88 84 ASP A C 1
ATOM 690 O O . ASP A 1 84 ? 1.305 2.201 17.935 1.00 82.88 84 ASP A O 1
ATOM 694 N N . GLU A 1 85 ? 3.494 2.608 17.719 1.00 83.00 85 GLU A N 1
ATOM 695 C CA . GLU A 1 85 ? 3.587 2.137 16.327 1.00 83.00 85 GLU A CA 1
ATOM 696 C C . GLU A 1 85 ? 3.135 0.679 16.132 1.00 83.00 85 GLU A C 1
ATOM 698 O O . GLU A 1 85 ? 2.718 0.298 15.033 1.00 83.00 85 GLU A O 1
ATOM 703 N N . SER A 1 86 ? 3.155 -0.132 17.195 1.00 85.88 86 SER A N 1
ATOM 704 C CA . SER A 1 86 ? 2.678 -1.517 17.173 1.00 85.88 86 SER A CA 1
ATOM 705 C C . SER A 1 86 ? 1.221 -1.662 16.735 1.00 85.88 86 SER A C 1
ATOM 707 O O . SER A 1 86 ? 0.866 -2.698 16.166 1.00 85.88 86 SER A O 1
ATOM 709 N N . VAL A 1 87 ? 0.394 -0.621 16.896 1.00 85.00 87 VAL A N 1
ATOM 710 C CA . VAL A 1 87 ? -1.012 -0.636 16.454 1.00 85.00 87 VAL A CA 1
ATOM 711 C C . VAL A 1 87 ? -1.143 -0.767 14.937 1.00 85.00 87 VAL A C 1
ATOM 713 O O . VAL A 1 87 ? -2.145 -1.290 14.455 1.00 85.00 87 VAL A O 1
ATOM 716 N N . LEU A 1 88 ? -0.125 -0.345 14.180 1.00 89.25 88 LEU A N 1
ATOM 717 C CA . LEU A 1 88 ? -0.108 -0.425 12.721 1.00 89.25 88 LEU A CA 1
ATOM 718 C C . LEU A 1 88 ? 0.430 -1.752 12.187 1.00 89.25 88 LEU A C 1
ATOM 720 O O . LEU A 1 88 ? 0.206 -2.069 11.019 1.00 89.25 88 LEU A O 1
ATOM 724 N N . ILE A 1 89 ? 1.130 -2.539 13.010 1.00 92.06 89 ILE A N 1
ATOM 725 C CA . ILE A 1 89 ? 1.800 -3.764 12.552 1.00 92.06 89 ILE A CA 1
ATOM 726 C C . ILE A 1 89 ? 0.780 -4.766 12.009 1.00 92.06 89 ILE A C 1
ATOM 728 O O . ILE A 1 89 ? 0.974 -5.315 10.923 1.00 92.06 89 ILE A O 1
ATOM 732 N N . ALA A 1 90 ? -0.311 -4.996 12.741 1.00 93.19 90 ALA A N 1
ATOM 733 C CA . ALA A 1 90 ? -1.339 -5.944 12.325 1.00 93.19 90 ALA A CA 1
ATOM 734 C C . ALA A 1 90 ? -2.077 -5.484 11.049 1.00 93.19 90 ALA A C 1
ATOM 736 O O . ALA A 1 90 ? -2.075 -6.259 10.087 1.00 93.19 90 ALA A O 1
ATOM 737 N N . PRO A 1 91 ? -2.616 -4.247 10.959 1.00 94.31 91 PRO A N 1
ATOM 738 C CA . PRO A 1 91 ? -3.178 -3.718 9.714 1.00 94.31 91 PRO A CA 1
ATOM 739 C C . PRO A 1 91 ? -2.218 -3.817 8.528 1.00 94.31 91 PRO A C 1
ATOM 741 O O . PRO A 1 91 ? -2.592 -4.342 7.482 1.00 94.31 91 PRO A O 1
ATOM 744 N N . PHE A 1 92 ? -0.953 -3.421 8.705 1.00 95.25 92 PHE A N 1
ATOM 745 C CA . PHE A 1 92 ? 0.054 -3.513 7.650 1.00 95.25 92 PHE A CA 1
ATOM 746 C C . PHE A 1 92 ? 0.223 -4.952 7.153 1.00 95.25 92 PHE A C 1
ATOM 748 O O . PHE A 1 92 ? 0.207 -5.196 5.950 1.00 95.25 92 PHE A O 1
ATOM 755 N N . GLN A 1 93 ? 0.364 -5.927 8.055 1.00 94.69 93 GLN A N 1
ATOM 756 C CA . GLN A 1 93 ? 0.529 -7.333 7.673 1.00 94.69 93 GLN A CA 1
ATOM 757 C C . GLN A 1 93 ? -0.707 -7.891 6.960 1.00 94.69 93 GLN A C 1
ATOM 759 O O . GLN A 1 93 ? -0.570 -8.641 5.989 1.00 94.69 93 GLN A O 1
ATOM 764 N N . ILE A 1 94 ? -1.901 -7.523 7.430 1.00 95.25 94 ILE A N 1
ATOM 765 C CA . ILE A 1 94 ? -3.179 -7.916 6.830 1.00 95.25 94 ILE A CA 1
ATOM 766 C C . ILE A 1 94 ? -3.270 -7.366 5.407 1.00 95.25 94 ILE A C 1
ATOM 768 O O . ILE A 1 94 ? -3.445 -8.140 4.465 1.00 95.25 94 ILE A O 1
ATOM 772 N N . PHE A 1 95 ? -3.076 -6.060 5.233 1.00 95.50 95 PHE A N 1
ATOM 773 C CA . PHE A 1 95 ? -3.132 -5.407 3.928 1.00 95.50 95 PHE A CA 1
ATOM 774 C C . PHE A 1 95 ? -2.025 -5.899 2.996 1.00 95.50 95 PHE A C 1
ATOM 776 O O . PHE A 1 95 ? -2.284 -6.152 1.820 1.00 95.50 95 PHE A O 1
ATOM 783 N N . ASN A 1 96 ? -0.813 -6.125 3.513 1.00 93.81 96 ASN A N 1
ATOM 784 C CA . ASN A 1 96 ? 0.308 -6.634 2.727 1.00 93.81 96 ASN A CA 1
ATOM 785 C C . ASN A 1 96 ? -0.031 -8.011 2.161 1.00 93.81 96 ASN A C 1
ATOM 787 O O . ASN A 1 96 ? 0.159 -8.261 0.975 1.00 93.81 96 ASN A O 1
ATOM 791 N N . ARG A 1 97 ? -0.603 -8.895 2.983 1.00 91.12 97 ARG A N 1
ATOM 792 C CA . ARG A 1 97 ? -1.048 -10.212 2.524 1.00 91.12 97 ARG A CA 1
ATOM 793 C C . ARG A 1 97 ? -2.214 -10.114 1.538 1.00 91.12 97 ARG A C 1
ATOM 795 O O . ARG A 1 97 ? -2.196 -10.828 0.538 1.00 91.12 97 ARG A O 1
ATOM 802 N N . TYR A 1 98 ? -3.196 -9.256 1.812 1.00 91.81 98 TYR A N 1
ATOM 803 C CA . TYR A 1 98 ? -4.431 -9.169 1.031 1.00 91.81 98 TYR A CA 1
ATOM 804 C C . TYR A 1 98 ? -4.216 -8.538 -0.351 1.00 91.81 98 TYR A C 1
ATOM 806 O O . TYR A 1 98 ? -4.523 -9.163 -1.366 1.00 91.81 98 TYR A O 1
ATOM 814 N N . PHE A 1 99 ? -3.666 -7.323 -0.393 1.00 91.25 99 PHE A N 1
ATOM 815 C CA . PHE A 1 99 ? -3.517 -6.537 -1.622 1.00 91.25 99 PHE A CA 1
ATOM 816 C C . PHE A 1 99 ? -2.207 -6.832 -2.351 1.00 91.25 99 PHE A C 1
ATOM 818 O O . PHE A 1 99 ? -2.165 -6.880 -3.577 1.00 91.25 99 PHE A O 1
ATOM 825 N N . PHE A 1 100 ? -1.135 -7.076 -1.597 1.00 90.12 100 PHE A N 1
ATOM 826 C CA . PHE A 1 100 ? 0.221 -7.158 -2.144 1.00 90.12 100 PHE A CA 1
ATOM 827 C C . PHE A 1 100 ? 0.811 -8.569 -2.072 1.00 90.12 100 PHE A C 1
ATOM 829 O O . PHE A 1 100 ? 1.988 -8.759 -2.357 1.00 90.12 100 PHE A O 1
ATOM 836 N N . GLY A 1 101 ? 0.027 -9.578 -1.675 1.00 88.00 101 GLY A N 1
ATOM 837 C CA . GLY A 1 101 ? 0.476 -10.970 -1.618 1.00 88.00 101 GLY A CA 1
ATOM 838 C C . GLY A 1 101 ? 1.669 -11.234 -0.692 1.00 88.00 101 GLY A C 1
ATOM 839 O O . GLY A 1 101 ? 2.362 -12.229 -0.887 1.00 88.00 101 GLY A O 1
ATOM 840 N N . GLY A 1 102 ? 1.924 -10.355 0.280 1.00 88.81 102 GLY A N 1
ATOM 841 C CA . GLY A 1 102 ? 3.071 -10.422 1.186 1.00 88.81 102 GLY A CA 1
ATOM 842 C C . GLY A 1 102 ? 4.375 -9.862 0.608 1.00 88.81 102 GLY A C 1
ATOM 843 O O . GLY A 1 102 ? 5.429 -10.052 1.214 1.00 88.81 102 GLY A O 1
ATOM 844 N N . SER A 1 103 ? 4.331 -9.187 -0.544 1.00 88.69 103 SER A N 1
ATOM 845 C CA . SER A 1 103 ? 5.528 -8.712 -1.244 1.00 88.69 103 SER A CA 1
ATOM 846 C C . SER A 1 103 ? 6.201 -7.508 -0.575 1.00 88.69 103 SER A C 1
ATOM 848 O O . SER A 1 103 ? 7.398 -7.311 -0.741 1.00 88.69 103 SER A O 1
ATOM 850 N N . ILE A 1 104 ? 5.508 -6.703 0.237 1.00 89.62 104 ILE A N 1
ATOM 851 C CA . ILE A 1 104 ? 6.153 -5.579 0.937 1.00 89.62 104 ILE A CA 1
ATOM 852 C C . ILE A 1 104 ? 6.930 -6.113 2.152 1.00 89.62 104 ILE A C 1
ATOM 854 O O . ILE A 1 104 ? 6.464 -6.083 3.291 1.00 89.62 104 ILE A O 1
ATOM 858 N N . GLN A 1 105 ? 8.111 -6.670 1.902 1.00 87.44 105 GLN A N 1
ATOM 859 C CA . GLN A 1 105 ? 8.990 -7.230 2.926 1.00 87.44 105 GLN A CA 1
ATOM 860 C C . GLN A 1 105 ? 9.941 -6.168 3.485 1.00 87.44 105 GLN A C 1
ATOM 862 O O . GLN A 1 105 ? 10.204 -5.147 2.848 1.00 87.44 105 GLN A O 1
ATOM 867 N N . ARG A 1 106 ? 10.472 -6.416 4.692 1.00 86.19 106 ARG A N 1
ATOM 868 C CA . ARG A 1 106 ? 11.434 -5.527 5.377 1.00 86.19 106 ARG A CA 1
ATOM 869 C C . ARG A 1 106 ? 10.931 -4.085 5.544 1.00 86.19 106 ARG A C 1
ATOM 871 O O . ARG A 1 106 ? 11.718 -3.139 5.577 1.00 86.19 106 ARG A O 1
ATOM 878 N N . ALA A 1 107 ? 9.615 -3.922 5.660 1.00 89.25 107 ALA A N 1
ATOM 879 C CA . ALA A 1 107 ? 9.014 -2.647 6.002 1.00 89.25 107 ALA A CA 1
ATOM 880 C C . ALA A 1 107 ? 9.179 -2.363 7.494 1.00 89.25 107 ALA A C 1
ATOM 882 O O . ALA A 1 107 ? 8.912 -3.215 8.343 1.00 89.25 107 ALA A O 1
ATOM 883 N N . ARG A 1 108 ? 9.609 -1.146 7.802 1.00 90.75 108 ARG A N 1
ATOM 884 C CA . ARG A 1 108 ? 9.565 -0.557 9.133 1.00 90.75 108 ARG A CA 1
ATOM 885 C C . ARG A 1 108 ? 8.437 0.457 9.140 1.00 90.75 108 ARG A C 1
ATOM 887 O O . ARG A 1 108 ? 8.340 1.278 8.228 1.00 90.75 108 ARG A O 1
ATOM 894 N N . LEU A 1 109 ? 7.601 0.380 10.160 1.00 90.44 109 LEU A N 1
ATOM 895 C CA . LEU A 1 109 ? 6.572 1.373 10.420 1.00 90.44 109 LEU A CA 1
ATOM 896 C C . LEU A 1 109 ? 7.138 2.359 11.433 1.00 90.44 109 LEU A C 1
ATOM 898 O O . LEU A 1 109 ? 7.904 1.959 12.305 1.00 90.44 109 LEU A O 1
ATOM 902 N N . ARG A 1 110 ? 6.806 3.636 11.283 1.00 87.50 110 ARG A N 1
ATOM 903 C CA . ARG A 1 110 ? 7.108 4.674 12.263 1.00 87.50 110 ARG A CA 1
ATOM 904 C C . ARG A 1 110 ? 5.880 5.512 12.535 1.00 87.50 110 ARG A C 1
ATOM 906 O O . ARG A 1 110 ? 5.141 5.871 11.617 1.00 87.50 110 ARG A O 1
ATOM 913 N N . TRP A 1 111 ? 5.728 5.866 13.800 1.00 82.81 111 TRP A N 1
ATOM 914 C CA . TRP A 1 111 ? 4.667 6.731 14.287 1.00 82.81 111 TRP A CA 1
ATOM 915 C C . TRP A 1 111 ? 5.235 8.076 14.745 1.00 82.81 111 TRP A C 1
ATOM 917 O O . TRP A 1 111 ? 6.155 8.120 15.562 1.00 82.81 111 TRP A O 1
ATOM 927 N N . GLY A 1 112 ? 4.677 9.181 14.247 1.00 70.75 112 GLY A N 1
ATOM 928 C CA . GLY A 1 112 ? 4.858 10.502 14.853 1.00 70.75 112 GLY A CA 1
ATOM 929 C C . GLY A 1 112 ? 5.418 11.600 13.946 1.00 70.75 112 GLY A C 1
ATOM 930 O O . GLY A 1 112 ? 6.095 11.378 12.944 1.00 70.75 112 GLY A O 1
ATOM 931 N N . LEU A 1 113 ? 5.147 12.846 14.347 1.00 61.84 113 LEU A N 1
ATOM 932 C CA . LEU A 1 113 ? 5.420 14.049 13.553 1.00 61.84 113 LEU A CA 1
ATOM 933 C C . LEU A 1 113 ? 6.883 14.467 13.464 1.00 61.84 113 LEU A C 1
ATOM 935 O O . LEU A 1 113 ? 7.222 15.268 12.595 1.00 61.84 113 LEU A O 1
ATOM 939 N N . ARG A 1 114 ? 7.745 14.032 14.390 1.00 60.69 114 ARG A N 1
ATOM 940 C CA . ARG A 1 114 ? 9.110 14.584 14.488 1.00 60.69 114 ARG A CA 1
ATOM 941 C C . ARG A 1 114 ? 9.895 14.413 13.186 1.00 60.69 114 ARG A C 1
ATOM 943 O O . ARG A 1 114 ? 10.624 15.329 12.817 1.00 60.69 114 ARG A O 1
ATOM 950 N N . ASP A 1 115 ? 9.656 13.319 12.471 1.00 54.91 115 ASP A N 1
ATOM 951 C CA . ASP A 1 115 ? 10.300 13.028 11.189 1.00 54.91 115 ASP A CA 1
ATOM 952 C C . ASP A 1 115 ? 9.601 13.734 10.003 1.00 54.91 115 ASP A C 1
ATOM 954 O O . ASP A 1 115 ? 10.260 14.102 9.027 1.00 54.91 115 ASP A O 1
ATOM 958 N N . LEU A 1 116 ? 8.293 14.011 10.113 1.00 58.25 116 LEU A N 1
ATOM 959 C CA . LEU A 1 116 ? 7.482 14.674 9.078 1.00 58.25 116 LEU A CA 1
ATOM 960 C C . LEU A 1 116 ? 7.578 16.206 9.109 1.00 58.25 116 LEU A C 1
ATOM 962 O O . LEU A 1 116 ? 7.372 16.846 8.089 1.00 58.25 116 LEU A O 1
ATOM 966 N N . ARG A 1 117 ? 7.966 16.828 10.233 1.00 53.16 117 ARG A N 1
ATOM 967 C CA . ARG A 1 117 ? 8.081 18.301 10.363 1.00 53.16 117 ARG A CA 1
ATOM 968 C C . ARG A 1 117 ? 9.061 18.959 9.384 1.00 53.16 117 ARG A C 1
ATOM 970 O O . ARG A 1 117 ? 8.985 20.166 9.179 1.00 53.16 117 ARG A O 1
ATOM 977 N N . SER A 1 118 ? 9.974 18.189 8.791 1.00 52.72 118 SER A N 1
ATOM 978 C CA . SER A 1 118 ? 10.863 18.668 7.720 1.00 52.72 118 SER A CA 1
ATOM 979 C C . SER A 1 118 ? 10.178 18.757 6.345 1.00 52.72 118 SER A C 1
ATOM 981 O O . SER A 1 118 ? 10.699 19.406 5.443 1.00 52.72 118 SER A O 1
ATOM 983 N N . GLN A 1 119 ? 9.004 18.138 6.196 1.00 53.31 119 GLN A N 1
ATOM 984 C CA . GLN A 1 119 ? 8.179 18.087 4.992 1.00 53.31 119 GLN A CA 1
ATOM 985 C C . GLN A 1 119 ? 6.844 18.777 5.309 1.00 53.31 119 GLN A C 1
ATOM 987 O O . GLN A 1 119 ? 5.925 18.183 5.866 1.00 53.31 119 GLN A O 1
ATOM 992 N N . ALA A 1 120 ? 6.778 20.085 5.054 1.00 52.00 120 ALA A N 1
ATOM 993 C CA . ALA A 1 120 ? 5.673 20.960 5.444 1.00 52.00 120 ALA A CA 1
ATOM 994 C C . ALA A 1 120 ? 4.278 20.367 5.129 1.00 52.00 120 ALA A C 1
ATOM 996 O O . ALA A 1 120 ? 3.856 20.361 3.978 1.00 52.00 120 ALA A O 1
ATOM 997 N N . GLY A 1 121 ? 3.560 19.905 6.161 1.00 61.44 121 GLY A N 1
ATOM 998 C CA . GLY A 1 121 ? 2.134 19.556 6.087 1.00 61.44 121 GLY A CA 1
ATOM 999 C C . GLY A 1 121 ? 1.781 18.113 5.708 1.00 61.44 121 GLY A C 1
ATOM 1000 O O . GLY A 1 121 ? 0.615 17.852 5.435 1.00 61.44 121 GLY A O 1
ATOM 1001 N N . TRP A 1 122 ? 2.732 17.176 5.686 1.00 63.59 122 TRP A N 1
ATOM 1002 C CA . TRP A 1 122 ? 2.460 15.802 5.245 1.00 63.59 122 TRP A CA 1
ATOM 1003 C C . TRP A 1 122 ? 1.844 14.963 6.377 1.00 63.59 122 TRP A C 1
ATOM 1005 O O . TRP A 1 122 ? 2.363 14.943 7.495 1.00 63.59 122 TRP A O 1
ATOM 1015 N N . ALA A 1 123 ? 0.742 14.262 6.088 1.00 72.31 123 ALA A N 1
ATOM 1016 C CA . ALA A 1 123 ? 0.087 13.344 7.029 1.00 72.31 123 ALA A CA 1
ATOM 1017 C C . ALA A 1 123 ? 0.771 11.967 7.083 1.00 72.31 123 ALA A C 1
ATOM 1019 O O . ALA A 1 123 ? 0.731 11.299 8.113 1.00 72.31 123 ALA A O 1
ATOM 1020 N N . ALA A 1 124 ? 1.445 11.566 6.006 1.00 81.06 124 ALA A N 1
ATOM 1021 C CA . ALA A 1 124 ? 2.162 10.306 5.889 1.00 81.06 124 ALA A CA 1
ATOM 1022 C C . ALA A 1 124 ? 3.329 10.443 4.895 1.00 81.06 124 ALA A C 1
ATOM 1024 O O . ALA A 1 124 ? 3.421 11.434 4.169 1.00 81.06 124 ALA A O 1
ATOM 1025 N N . SER A 1 125 ? 4.278 9.505 4.929 1.00 83.81 125 SER A N 1
ATOM 1026 C CA . SER A 1 125 ? 5.310 9.385 3.896 1.00 83.81 125 SER A CA 1
ATOM 1027 C C . SER A 1 125 ? 5.890 7.974 3.813 1.00 83.81 125 SER A C 1
ATOM 1029 O O . SER A 1 125 ? 6.070 7.293 4.829 1.00 83.81 125 SER A O 1
ATOM 1031 N N . CYS A 1 126 ? 6.283 7.572 2.608 1.00 83.50 126 CYS A N 1
ATOM 1032 C CA . CYS A 1 126 ? 7.028 6.352 2.338 1.00 83.50 126 CYS A CA 1
ATOM 1033 C C . CYS A 1 126 ? 8.421 6.678 1.795 1.00 83.50 126 CYS A C 1
ATOM 1035 O O . CYS A 1 126 ? 8.608 7.541 0.934 1.00 83.50 126 CYS A O 1
ATOM 1037 N N . ARG A 1 127 ? 9.430 5.949 2.280 1.00 83.81 127 ARG A N 1
ATOM 1038 C CA . ARG A 1 127 ? 10.784 5.946 1.723 1.00 83.81 127 ARG A CA 1
ATOM 1039 C C . ARG A 1 127 ? 11.204 4.520 1.415 1.00 83.81 127 ARG A C 1
ATOM 1041 O O . ARG A 1 127 ? 11.228 3.672 2.305 1.00 83.81 127 ARG A O 1
ATOM 1048 N N . VAL A 1 128 ? 11.610 4.283 0.175 1.00 78.25 128 VAL A N 1
ATOM 1049 C CA . VAL A 1 128 ? 12.182 3.007 -0.258 1.00 78.25 128 VAL A CA 1
ATOM 1050 C C . VAL A 1 128 ? 13.689 3.182 -0.424 1.00 78.25 128 VAL A C 1
ATOM 1052 O O . VAL A 1 128 ? 14.152 4.036 -1.176 1.00 78.25 128 VAL A O 1
ATOM 1055 N N . ASN A 1 129 ? 14.481 2.393 0.305 1.00 77.25 129 ASN A N 1
ATOM 1056 C CA . ASN A 1 129 ? 15.929 2.363 0.135 1.00 77.25 129 ASN A CA 1
ATOM 1057 C C . ASN A 1 129 ? 16.305 1.320 -0.924 1.00 77.25 129 ASN A C 1
ATOM 1059 O O . ASN A 1 129 ? 16.455 0.133 -0.622 1.00 77.25 129 ASN A O 1
ATOM 1063 N N . HIS A 1 130 ? 16.513 1.782 -2.156 1.00 67.88 130 HIS A N 1
ATOM 1064 C CA . HIS A 1 130 ? 16.828 0.930 -3.307 1.00 67.88 130 HIS A CA 1
ATOM 1065 C C . HIS A 1 130 ? 18.126 0.114 -3.150 1.00 67.88 130 HIS A C 1
ATOM 1067 O O . HIS A 1 130 ? 18.268 -0.931 -3.776 1.00 67.88 130 HIS A O 1
ATOM 1073 N N . GLY A 1 131 ? 19.067 0.540 -2.296 1.00 65.56 131 GLY A N 1
ATOM 1074 C CA . GLY A 1 131 ? 20.332 -0.174 -2.077 1.00 65.56 131 GLY A CA 1
ATOM 1075 C C . GLY A 1 131 ? 20.252 -1.345 -1.091 1.00 65.56 131 GLY A C 1
ATOM 1076 O O . GLY A 1 131 ? 21.143 -2.190 -1.090 1.00 65.56 131 GLY A O 1
ATOM 1077 N N . GLY A 1 132 ? 19.215 -1.390 -0.248 1.00 67.44 132 GLY A N 1
ATOM 1078 C CA . GLY A 1 132 ? 19.058 -2.405 0.803 1.00 67.44 132 GLY A CA 1
ATOM 1079 C C . GLY A 1 132 ? 17.717 -3.135 0.792 1.00 67.44 132 GLY A C 1
ATOM 1080 O O . GLY A 1 132 ? 17.549 -4.088 1.549 1.00 67.44 132 GLY A O 1
ATOM 1081 N N . GLY A 1 133 ? 16.766 -2.691 -0.036 1.00 70.12 133 GLY A N 1
ATOM 1082 C CA . GLY A 1 133 ? 15.405 -3.217 -0.032 1.00 70.12 133 GLY A CA 1
ATOM 1083 C C . GLY A 1 133 ? 14.694 -2.978 1.301 1.00 70.12 133 GLY A C 1
ATOM 1084 O O . GLY A 1 133 ? 13.849 -3.776 1.689 1.00 70.12 133 GLY A O 1
ATOM 1085 N N . ASP A 1 134 ? 15.048 -1.927 2.037 1.00 84.88 134 ASP A N 1
ATOM 1086 C CA . ASP A 1 134 ? 14.324 -1.548 3.249 1.00 84.88 134 ASP A CA 1
ATOM 1087 C C . ASP A 1 134 ? 13.252 -0.521 2.879 1.00 84.88 134 ASP A C 1
ATOM 1089 O O . ASP A 1 134 ? 13.517 0.425 2.133 1.00 84.88 134 ASP A O 1
ATOM 1093 N N . VAL A 1 135 ? 12.045 -0.705 3.408 1.00 87.31 135 VAL A N 1
ATOM 1094 C CA . VAL A 1 135 ? 10.932 0.240 3.255 1.00 87.31 135 VAL A CA 1
ATOM 1095 C C . VAL A 1 135 ? 10.696 0.902 4.6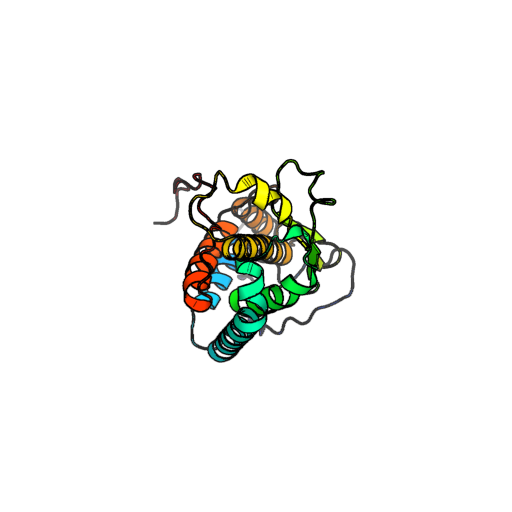05 1.00 87.31 135 VAL A C 1
ATOM 1097 O O . VAL A 1 135 ? 10.659 0.225 5.629 1.00 87.31 135 VAL A O 1
ATOM 1100 N N . LEU A 1 136 ? 10.526 2.217 4.623 1.00 90.94 136 LEU A N 1
ATOM 1101 C CA . LEU A 1 136 ? 10.106 2.962 5.800 1.00 90.94 136 LEU A CA 1
ATOM 1102 C C . LEU A 1 136 ? 8.790 3.674 5.499 1.00 90.94 136 LEU A C 1
ATOM 1104 O O . LEU A 1 136 ? 8.765 4.568 4.658 1.00 90.94 136 LEU A O 1
ATOM 1108 N N . ILE A 1 137 ? 7.725 3.301 6.204 1.00 91.31 137 ILE A N 1
ATOM 1109 C CA . ILE A 1 137 ? 6.432 3.991 6.167 1.00 91.31 137 ILE A CA 1
ATOM 1110 C C . ILE A 1 137 ? 6.293 4.776 7.466 1.00 91.31 137 ILE A C 1
ATOM 1112 O O . ILE A 1 137 ? 6.420 4.210 8.549 1.00 91.31 137 ILE A O 1
ATOM 1116 N N . THR A 1 138 ? 6.055 6.078 7.360 1.00 89.94 138 THR A N 1
ATOM 1117 C CA . THR A 1 138 ? 5.887 6.981 8.502 1.00 89.94 138 THR A CA 1
ATOM 1118 C C . THR A 1 138 ? 4.495 7.584 8.458 1.00 89.94 138 THR A C 1
ATOM 1120 O O . THR A 1 138 ? 4.166 8.242 7.476 1.00 89.94 138 THR A O 1
ATOM 1123 N N . LEU A 1 139 ? 3.700 7.395 9.513 1.00 86.56 139 LEU A N 1
ATOM 1124 C CA . LEU A 1 139 ? 2.374 8.006 9.646 1.00 86.56 139 LEU A CA 1
ATOM 1125 C C . LEU A 1 139 ? 2.391 9.100 10.725 1.00 86.56 139 LEU A C 1
ATOM 1127 O O . LEU A 1 139 ? 2.975 8.939 11.801 1.00 86.56 139 LEU A O 1
ATOM 1131 N N . GLY A 1 140 ? 1.754 10.227 10.419 1.00 80.75 140 GLY A N 1
ATOM 1132 C CA . GLY A 1 140 ? 1.688 11.449 11.218 1.00 80.75 140 GLY A CA 1
ATOM 1133 C C . GLY A 1 140 ? 0.263 11.775 11.666 1.00 80.75 140 GLY A C 1
ATOM 1134 O O . GLY A 1 140 ? -0.273 12.807 11.264 1.00 80.75 140 GLY A O 1
ATOM 1135 N N . PRO A 1 141 ? -0.355 10.956 12.527 1.00 66.69 141 PRO A N 1
ATOM 1136 C CA . PRO A 1 141 ? -1.768 11.087 12.911 1.00 66.69 141 PRO A CA 1
ATOM 1137 C C . PRO A 1 141 ? -2.107 12.448 13.541 1.00 66.69 141 PRO A C 1
ATOM 1139 O O . PRO A 1 141 ? -3.195 12.983 13.340 1.00 66.69 141 PRO A O 1
ATOM 1142 N N . GLU A 1 142 ? -1.157 13.065 14.253 1.00 65.44 142 GLU A N 1
ATOM 1143 C CA . GLU A 1 142 ? -1.331 14.385 14.869 1.00 65.44 142 GLU A CA 1
ATOM 1144 C C . GLU A 1 142 ? -1.553 15.510 13.835 1.00 65.44 142 GLU A C 1
ATOM 1146 O O . GLU A 1 142 ? -2.141 16.539 14.175 1.00 65.44 142 GLU A O 1
ATOM 1151 N N . HIS A 1 143 ? -1.098 15.352 12.580 1.00 60.38 143 HIS A N 1
ATOM 1152 C CA . HIS A 1 143 ? -1.408 16.313 11.514 1.00 60.38 143 HIS A CA 1
ATOM 1153 C C . HIS A 1 143 ? -2.889 16.250 11.128 1.00 60.38 143 HIS A C 1
ATOM 1155 O O . HIS A 1 143 ? -3.464 17.278 10.781 1.00 60.38 143 HIS A O 1
ATOM 1161 N N . ARG A 1 144 ? -3.549 15.095 11.262 1.00 59.34 144 ARG A N 1
ATOM 1162 C CA . ARG A 1 144 ? -4.950 14.924 10.860 1.00 59.34 144 ARG A CA 1
ATOM 1163 C C . ARG A 1 144 ? -5.969 15.399 11.873 1.00 59.34 144 ARG A C 1
ATOM 1165 O O . ARG A 1 144 ? -6.954 16.003 11.462 1.00 59.34 144 ARG A O 1
ATOM 1172 N N . ASN A 1 145 ? -5.672 15.292 13.168 1.00 56.41 145 ASN A N 1
ATOM 1173 C CA . ASN A 1 145 ? -6.451 16.000 14.192 1.00 56.41 145 ASN A CA 1
ATOM 1174 C C . ASN A 1 145 ? -6.476 17.525 13.940 1.00 56.41 145 ASN A C 1
ATOM 1176 O O . ASN A 1 145 ? -7.339 18.224 14.458 1.00 56.41 145 ASN A O 1
ATOM 1180 N N . ARG A 1 146 ? -5.528 18.056 13.146 1.00 50.53 146 ARG A N 1
ATOM 1181 C CA . ARG A 1 146 ? -5.477 19.471 12.741 1.00 50.53 146 ARG A CA 1
ATOM 1182 C C . ARG A 1 146 ? -6.095 19.756 11.367 1.00 50.53 146 ARG A C 1
ATOM 1184 O O . ARG A 1 146 ? -6.573 20.866 11.175 1.00 50.53 146 ARG A O 1
ATOM 1191 N N . ILE A 1 147 ? -6.080 18.795 10.436 1.00 50.31 147 ILE A N 1
ATOM 1192 C CA . ILE A 1 147 ? -6.606 18.926 9.057 1.00 50.31 147 ILE A CA 1
ATOM 1193 C C . ILE A 1 147 ? -8.083 18.490 8.948 1.00 50.31 147 ILE A C 1
ATOM 1195 O O . ILE A 1 147 ? -8.710 18.694 7.917 1.00 50.31 147 ILE A O 1
ATOM 1199 N N . GLN A 1 148 ? -8.689 17.968 10.023 1.00 49.09 148 GLN A N 1
ATOM 1200 C CA . GLN A 1 148 ? -10.108 17.568 10.117 1.00 49.09 148 GLN A CA 1
ATOM 1201 C C . GLN A 1 148 ? -11.152 18.608 9.643 1.00 49.09 148 GLN A C 1
ATOM 1203 O O . GLN A 1 148 ? -12.332 18.279 9.572 1.00 49.09 148 GLN A O 1
ATOM 1208 N N . GLY A 1 149 ? -10.748 19.837 9.305 1.00 49.72 149 GLY A N 1
ATOM 1209 C CA . GLY A 1 149 ? -11.592 20.810 8.616 1.00 49.72 149 GLY A CA 1
ATOM 1210 C C . GLY A 1 149 ? -11.853 20.527 7.127 1.00 49.72 149 GLY A C 1
ATOM 1211 O O . GLY A 1 149 ? -12.891 20.968 6.643 1.00 49.72 149 GLY A O 1
ATOM 1212 N N . ASP A 1 150 ? -10.985 19.789 6.417 1.00 48.97 150 ASP A N 1
ATOM 1213 C CA . ASP A 1 150 ? -10.974 19.815 4.939 1.00 48.97 150 ASP A CA 1
ATOM 1214 C C . ASP A 1 150 ? -11.477 18.532 4.239 1.00 48.97 150 ASP A C 1
ATOM 1216 O O . ASP A 1 150 ? -12.018 18.625 3.139 1.00 48.97 150 ASP A O 1
ATOM 1220 N N . VAL A 1 151 ? -11.393 17.344 4.858 1.00 57.09 151 VAL A N 1
ATOM 1221 C CA . VAL A 1 151 ? -11.932 16.088 4.277 1.00 57.09 151 VAL A CA 1
ATOM 1222 C C . VAL A 1 151 ? -13.229 15.712 4.994 1.00 57.09 151 VAL A C 1
ATOM 1224 O O . VAL A 1 151 ? -13.244 14.983 5.988 1.00 57.09 151 VAL A O 1
ATOM 1227 N N . VAL A 1 152 ? -14.340 16.282 4.530 1.00 59.69 152 VAL A N 1
ATOM 1228 C CA . VAL A 1 152 ? -15.666 16.113 5.138 1.00 59.69 152 VAL A CA 1
ATOM 1229 C C . VAL A 1 152 ? -16.144 14.664 4.975 1.00 59.69 152 VAL A C 1
ATOM 1231 O O . VAL A 1 152 ? -16.487 14.244 3.876 1.00 59.69 152 VAL A O 1
ATOM 1234 N N . GLY A 1 153 ? -16.237 13.913 6.079 1.00 72.25 153 GLY A N 1
ATOM 1235 C CA . GLY A 1 153 ? -17.035 12.678 6.149 1.00 72.25 153 GLY A CA 1
ATOM 1236 C C . GLY A 1 153 ? -16.300 11.373 6.470 1.00 72.25 153 GLY A C 1
ATOM 1237 O O . GLY A 1 153 ? -16.974 10.364 6.665 1.00 72.25 153 GLY A O 1
ATOM 1238 N N . LEU A 1 154 ? -14.967 11.366 6.581 1.00 79.00 154 LEU A N 1
ATOM 1239 C CA . LEU A 1 154 ? -14.220 10.168 6.989 1.00 79.00 154 LEU A CA 1
ATOM 1240 C C . LEU A 1 154 ? -14.005 10.107 8.501 1.00 79.00 154 LEU A C 1
ATOM 1242 O O . LEU A 1 154 ? -13.713 11.117 9.146 1.00 79.00 154 LEU A O 1
ATOM 1246 N N . SER A 1 155 ? -14.098 8.903 9.070 1.00 83.75 155 SER A N 1
ATOM 1247 C CA . SER A 1 155 ? -13.700 8.680 10.459 1.00 83.75 155 SER A CA 1
ATOM 1248 C C . SER A 1 155 ? -12.172 8.809 10.605 1.00 83.75 155 SER A C 1
ATOM 1250 O O . SER A 1 155 ? -11.443 8.513 9.654 1.00 83.75 155 SER A O 1
ATOM 1252 N N . PRO A 1 156 ? -11.638 9.200 11.781 1.00 79.94 156 PRO A N 1
ATOM 1253 C CA . PRO A 1 156 ? -10.188 9.220 12.020 1.00 79.94 156 PRO A CA 1
ATOM 1254 C C . PRO A 1 156 ? -9.515 7.876 11.722 1.00 79.94 156 PRO A C 1
ATOM 1256 O O . PRO A 1 156 ? -8.395 7.830 11.214 1.00 79.94 156 PRO A O 1
ATOM 1259 N N . PHE A 1 157 ? -10.228 6.786 12.008 1.00 84.75 157 PHE A N 1
ATOM 1260 C CA . PHE A 1 157 ? -9.797 5.426 11.728 1.00 84.75 157 PHE A CA 1
ATOM 1261 C C . PHE A 1 157 ? -9.675 5.151 10.225 1.00 84.75 157 PHE A C 1
ATOM 1263 O O . PHE A 1 157 ? -8.610 4.725 9.777 1.00 84.75 157 PHE A O 1
ATOM 1270 N N . ASP A 1 158 ? -10.728 5.421 9.446 1.00 87.19 158 ASP A N 1
ATOM 1271 C CA . ASP A 1 158 ? -10.720 5.191 7.993 1.00 87.19 158 ASP A CA 1
ATOM 1272 C C . ASP A 1 158 ? -9.651 6.036 7.315 1.00 87.19 158 ASP A C 1
ATOM 1274 O O . ASP A 1 158 ? -8.919 5.547 6.458 1.00 87.19 158 ASP A O 1
ATOM 1278 N N . SER A 1 159 ? -9.500 7.275 7.785 1.00 84.69 159 SER A N 1
ATOM 1279 C CA . SER A 1 159 ? -8.396 8.141 7.414 1.00 84.69 159 SER A CA 1
ATOM 1280 C C . SER A 1 159 ? -7.062 7.418 7.641 1.00 84.69 159 SER A C 1
ATOM 1282 O O . SER A 1 159 ? -6.314 7.202 6.684 1.00 84.69 159 SER A O 1
ATOM 1284 N N . LEU A 1 160 ? -6.743 7.021 8.878 1.00 86.44 160 LEU A N 1
ATOM 1285 C CA . LEU A 1 160 ? -5.456 6.400 9.213 1.00 86.44 160 LEU A CA 1
ATOM 1286 C C . LEU A 1 160 ? -5.172 5.149 8.369 1.00 86.44 160 LEU A C 1
ATOM 1288 O O . LEU A 1 160 ? -4.045 4.946 7.916 1.00 86.44 160 LEU A O 1
ATOM 1292 N N . MET A 1 161 ? -6.185 4.309 8.159 1.00 92.06 161 MET A N 1
ATOM 1293 C CA . MET A 1 161 ? -6.058 3.120 7.317 1.00 92.06 161 MET A CA 1
ATOM 1294 C C . MET A 1 161 ? -5.849 3.484 5.845 1.00 92.06 161 MET A C 1
ATOM 1296 O O . MET A 1 161 ? -5.037 2.845 5.177 1.00 92.06 161 MET A O 1
ATOM 1300 N N . GLY A 1 162 ? -6.512 4.535 5.362 1.00 91.62 162 GLY A N 1
ATOM 1301 C CA . GLY A 1 162 ? -6.277 5.126 4.049 1.00 91.62 162 GLY A CA 1
ATOM 1302 C C . GLY A 1 162 ? -4.831 5.588 3.873 1.00 91.62 162 GLY A C 1
ATOM 1303 O O . GLY A 1 162 ? -4.201 5.209 2.893 1.00 91.62 162 GLY A O 1
ATOM 1304 N N . ASP A 1 163 ? -4.252 6.296 4.847 1.00 90.25 163 ASP A N 1
ATOM 1305 C CA . ASP A 1 163 ? -2.837 6.708 4.787 1.00 90.25 163 ASP A CA 1
ATOM 1306 C C . ASP A 1 163 ? -1.897 5.507 4.755 1.00 90.25 163 ASP A C 1
ATOM 1308 O O . ASP A 1 163 ? -0.934 5.475 3.991 1.00 90.25 163 ASP A O 1
ATOM 1312 N N . LEU A 1 164 ? -2.171 4.489 5.572 1.00 93.44 164 LEU A N 1
ATOM 1313 C CA . LEU A 1 164 ? -1.364 3.279 5.551 1.00 93.44 164 LEU A CA 1
ATOM 1314 C C . LEU A 1 164 ? -1.411 2.616 4.167 1.00 93.44 164 LEU A C 1
ATOM 1316 O O . LEU A 1 164 ? -0.363 2.278 3.621 1.00 93.44 164 LEU A O 1
ATOM 1320 N N . LEU A 1 165 ? -2.603 2.457 3.585 1.00 95.50 165 LEU A N 1
ATOM 1321 C CA . LEU A 1 165 ? -2.770 1.888 2.246 1.00 95.50 165 LEU A CA 1
ATOM 1322 C C . LEU A 1 165 ? -2.088 2.749 1.175 1.00 95.50 165 LEU A C 1
ATOM 1324 O O . LEU A 1 165 ? -1.379 2.201 0.332 1.00 95.50 165 LEU A O 1
ATOM 1328 N N . HIS A 1 166 ? -2.230 4.072 1.249 1.00 93.44 166 HIS A N 1
ATOM 1329 C CA . HIS A 1 166 ? -1.571 5.043 0.377 1.00 93.44 166 HIS A CA 1
ATOM 1330 C C . HIS A 1 166 ? -0.052 4.827 0.349 1.00 93.44 166 HIS A C 1
ATOM 1332 O O . HIS A 1 166 ? 0.550 4.620 -0.709 1.00 93.44 166 HIS A O 1
ATOM 1338 N N . GLU A 1 167 ? 0.576 4.790 1.524 1.00 93.69 167 GLU A N 1
ATOM 1339 C CA . GLU A 1 167 ? 2.020 4.595 1.625 1.00 93.69 167 GLU A CA 1
ATOM 1340 C C . GLU A 1 167 ? 2.460 3.176 1.260 1.00 93.69 167 GLU A C 1
ATOM 1342 O O . GLU A 1 167 ? 3.579 2.969 0.788 1.00 93.69 167 GLU A O 1
ATOM 1347 N N . MET A 1 168 ? 1.594 2.177 1.429 1.00 95.12 168 MET A N 1
ATOM 1348 C CA . MET A 1 168 ? 1.864 0.818 0.965 1.00 95.12 168 MET A CA 1
ATOM 1349 C C . MET A 1 168 ? 1.851 0.708 -0.564 1.00 95.12 168 MET A C 1
ATOM 1351 O O . MET A 1 168 ? 2.658 -0.045 -1.112 1.00 95.12 168 MET A O 1
ATOM 1355 N N . VAL A 1 169 ? 1.009 1.476 -1.266 1.00 93.94 169 VAL A N 1
ATOM 1356 C CA . VAL A 1 169 ? 1.064 1.576 -2.736 1.00 93.94 169 VAL A CA 1
ATOM 1357 C C . VAL A 1 169 ? 2.405 2.162 -3.172 1.00 93.94 169 VAL A C 1
ATOM 1359 O O . VAL A 1 169 ? 3.071 1.580 -4.034 1.00 93.94 169 VAL A O 1
ATOM 1362 N N . HIS A 1 170 ? 2.851 3.248 -2.529 1.00 91.25 170 HIS A N 1
ATOM 1363 C CA . HIS A 1 170 ? 4.183 3.819 -2.768 1.00 91.25 170 HIS A CA 1
ATOM 1364 C C . HIS A 1 170 ? 5.295 2.812 -2.489 1.00 91.25 170 HIS A C 1
ATOM 1366 O O . HIS A 1 170 ? 6.196 2.651 -3.310 1.00 91.25 170 HIS A O 1
ATOM 1372 N N . ALA A 1 171 ? 5.219 2.085 -1.374 1.00 90.88 171 ALA A N 1
ATOM 1373 C CA . ALA A 1 171 ? 6.194 1.061 -1.023 1.00 90.88 171 ALA A CA 1
ATOM 1374 C C . ALA A 1 171 ? 6.268 -0.058 -2.070 1.00 90.88 171 ALA A C 1
ATOM 1376 O O . ALA A 1 171 ? 7.360 -0.482 -2.448 1.00 90.88 171 ALA A O 1
ATOM 1377 N N . PHE A 1 172 ? 5.116 -0.541 -2.537 1.00 90.94 172 PHE A N 1
ATOM 1378 C CA . PHE A 1 172 ? 5.039 -1.614 -3.520 1.00 90.94 172 PHE A CA 1
ATOM 1379 C C . PHE A 1 172 ? 5.604 -1.174 -4.872 1.00 90.94 172 PHE A C 1
ATOM 1381 O O . PHE A 1 172 ? 6.519 -1.811 -5.398 1.00 90.94 172 PHE A O 1
ATOM 1388 N N . LEU A 1 173 ? 5.122 -0.052 -5.412 1.00 88.56 173 LEU A N 1
ATOM 1389 C CA . LEU A 1 173 ? 5.599 0.465 -6.694 1.00 88.56 173 LEU A CA 1
ATOM 1390 C C . LEU A 1 173 ? 7.067 0.890 -6.615 1.00 88.56 173 LEU A C 1
ATOM 1392 O O . LEU A 1 173 ? 7.850 0.563 -7.503 1.00 88.56 173 LEU A O 1
ATOM 1396 N N . GLY A 1 174 ? 7.470 1.550 -5.532 1.00 84.44 174 GLY A N 1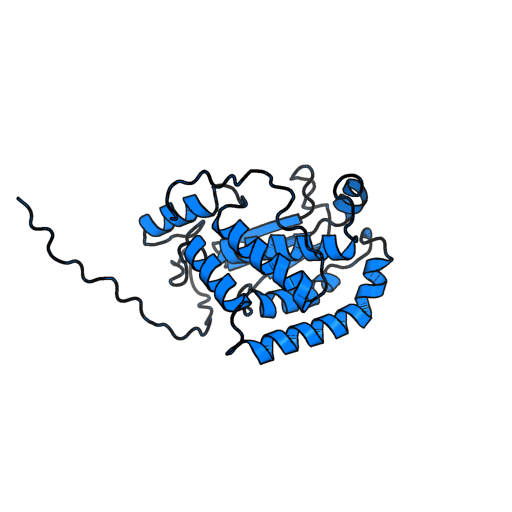
ATOM 1397 C CA . GLY A 1 174 ? 8.848 1.972 -5.309 1.00 84.44 174 GLY A CA 1
ATOM 1398 C C . GLY A 1 174 ? 9.828 0.811 -5.143 1.00 84.44 174 GLY A C 1
ATOM 1399 O O . GLY A 1 174 ? 11.013 1.008 -5.379 1.00 84.44 174 GLY A O 1
ATOM 1400 N N . ARG A 1 175 ? 9.363 -0.389 -4.764 1.00 82.19 175 ARG A N 1
ATOM 1401 C CA . ARG A 1 175 ? 10.201 -1.593 -4.634 1.00 82.19 175 ARG A CA 1
ATOM 1402 C C . ARG A 1 175 ? 10.295 -2.411 -5.921 1.00 82.19 175 ARG A C 1
ATOM 1404 O O . ARG A 1 175 ? 11.342 -2.991 -6.191 1.00 82.19 175 ARG A O 1
ATOM 1411 N N . TYR A 1 176 ? 9.203 -2.499 -6.674 1.00 81.19 176 TYR A N 1
ATOM 1412 C CA . TYR A 1 176 ? 9.071 -3.467 -7.769 1.00 81.19 176 TYR A CA 1
ATOM 1413 C C . TYR A 1 176 ? 8.977 -2.838 -9.159 1.00 81.19 176 TYR A C 1
ATOM 1415 O O . TYR A 1 176 ? 8.979 -3.554 -10.160 1.00 81.19 176 TYR A O 1
ATOM 1423 N N . SER A 1 177 ? 8.895 -1.513 -9.257 1.00 83.00 177 SER A N 1
ATOM 1424 C CA . SER A 1 177 ? 9.005 -0.842 -10.548 1.00 83.00 177 SER A CA 1
ATOM 1425 C C . SER A 1 177 ? 10.465 -0.617 -10.946 1.00 83.00 177 SER A C 1
ATOM 1427 O O . SER A 1 177 ? 11.362 -0.564 -10.107 1.00 83.00 177 SER A O 1
ATOM 1429 N N . CYS A 1 178 ? 10.701 -0.428 -12.244 1.00 79.75 178 CYS A N 1
ATOM 1430 C CA . CYS A 1 178 ? 12.001 -0.014 -12.779 1.00 79.75 178 CYS A CA 1
ATOM 1431 C C . CYS A 1 178 ? 12.474 1.371 -12.254 1.00 79.75 178 CYS A C 1
ATOM 1433 O O . CYS A 1 178 ? 13.641 1.711 -12.441 1.00 79.75 178 CYS A O 1
ATOM 1435 N N . VAL A 1 179 ? 11.625 2.177 -11.595 1.00 71.69 179 VAL A N 1
ATOM 1436 C CA . VAL A 1 179 ? 11.980 3.527 -11.109 1.00 71.69 179 VAL A CA 1
ATOM 1437 C C . VAL A 1 179 ? 12.847 3.458 -9.847 1.00 71.69 179 VAL A C 1
ATOM 1439 O O . VAL A 1 179 ? 12.493 2.813 -8.866 1.00 71.69 179 VAL A O 1
ATOM 1442 N N . GLY A 1 180 ? 13.989 4.155 -9.856 1.00 63.25 180 GLY A N 1
ATOM 1443 C CA . GLY A 1 180 ? 14.916 4.215 -8.714 1.00 63.25 180 GLY A CA 1
ATOM 1444 C C . GLY A 1 180 ? 15.899 3.040 -8.614 1.00 63.25 180 GLY A C 1
ATOM 1445 O O . GLY A 1 180 ? 16.818 3.079 -7.794 1.00 63.25 180 GLY A O 1
ATOM 1446 N N . TYR A 1 181 ? 15.770 2.040 -9.489 1.00 66.81 181 TYR A N 1
ATOM 1447 C CA . TYR A 1 181 ? 16.708 0.925 -9.627 1.00 66.81 181 TYR A CA 1
ATOM 1448 C C . TYR A 1 181 ? 17.565 1.051 -10.887 1.00 66.81 181 TYR A C 1
ATOM 1450 O O . TYR A 1 181 ? 17.225 1.740 -11.848 1.00 66.81 181 TYR A O 1
ATOM 1458 N N . THR A 1 182 ? 18.683 0.325 -10.912 1.00 62.09 182 THR A N 1
ATOM 1459 C CA . THR A 1 182 ? 19.327 -0.030 -12.176 1.00 62.09 182 THR A CA 1
ATOM 1460 C C . THR A 1 182 ? 18.415 -1.042 -12.865 1.00 62.09 182 THR A C 1
ATOM 1462 O O . THR A 1 182 ? 18.368 -2.192 -12.445 1.00 62.09 182 THR A O 1
ATOM 1465 N N . CYS A 1 183 ? 17.639 -0.612 -13.861 1.00 71.56 183 CYS A N 1
ATOM 1466 C CA . CYS A 1 183 ? 16.965 -1.505 -14.804 1.00 71.56 183 CYS A CA 1
ATOM 1467 C C . CYS A 1 183 ? 17.858 -1.684 -16.039 1.00 71.56 183 CYS A C 1
ATOM 1469 O O . CYS A 1 183 ? 18.420 -0.703 -16.527 1.00 71.56 183 CYS A O 1
ATOM 1471 N N . GLU A 1 184 ? 18.018 -2.917 -16.540 1.00 72.75 184 GLU A N 1
ATOM 1472 C CA . GLU A 1 184 ? 18.847 -3.183 -17.734 1.00 72.75 184 GLU A CA 1
ATOM 1473 C C . GLU A 1 184 ? 18.218 -2.571 -18.991 1.00 72.75 184 GLU A C 1
ATOM 1475 O O . GLU A 1 184 ? 18.917 -2.176 -19.923 1.00 72.75 184 GLU A O 1
ATOM 1480 N N . SER A 1 185 ? 16.887 -2.460 -19.000 1.00 81.12 185 SER A N 1
ATOM 1481 C CA . SER A 1 185 ? 16.123 -1.900 -20.104 1.00 81.12 185 SER A CA 1
ATOM 1482 C C . SER A 1 185 ? 15.897 -0.402 -19.907 1.00 81.12 185 SER A C 1
ATOM 1484 O O . SER A 1 185 ? 15.065 0.023 -19.103 1.00 81.12 185 SER A O 1
ATOM 1486 N N . VAL A 1 186 ? 16.600 0.402 -20.711 1.00 80.19 186 VAL A N 1
ATOM 1487 C CA . VAL A 1 186 ? 16.363 1.852 -20.836 1.00 80.19 186 VAL A CA 1
ATOM 1488 C C . VAL A 1 186 ? 14.905 2.138 -21.211 1.00 80.19 186 VAL A C 1
ATOM 1490 O O . VAL A 1 186 ? 14.324 3.110 -20.735 1.00 80.19 186 VAL A O 1
ATOM 1493 N N . GLU A 1 187 ? 14.299 1.266 -22.020 1.00 82.31 187 GLU A N 1
ATOM 1494 C CA . GLU A 1 187 ? 12.889 1.356 -22.396 1.00 82.31 187 GLU A CA 1
ATOM 1495 C C . GLU A 1 187 ? 11.961 1.119 -21.194 1.00 82.31 187 GLU A C 1
ATOM 1497 O O . GLU A 1 187 ? 11.085 1.949 -20.951 1.00 82.31 187 GLU A O 1
ATOM 1502 N N . CYS A 1 188 ? 12.189 0.065 -20.389 1.00 81.50 188 CYS A N 1
ATOM 1503 C CA . CYS A 1 188 ? 11.406 -0.156 -19.160 1.00 81.50 188 CYS A CA 1
ATOM 1504 C C . CYS A 1 188 ? 11.507 1.051 -18.238 1.00 81.50 188 CYS A C 1
ATOM 1506 O O . CYS A 1 188 ? 10.493 1.535 -17.745 1.00 81.50 188 CYS A O 1
ATOM 1508 N N . LEU A 1 189 ? 12.727 1.547 -18.014 1.00 80.88 189 LEU A N 1
ATOM 1509 C CA . LEU A 1 189 ? 12.959 2.696 -17.150 1.00 80.88 189 LEU A CA 1
ATOM 1510 C C . LEU A 1 189 ? 12.186 3.928 -17.645 1.00 80.88 189 LEU A C 1
ATOM 1512 O O . LEU A 1 189 ? 11.484 4.554 -16.854 1.00 80.88 189 LEU A O 1
ATOM 1516 N N . GLY A 1 190 ? 12.247 4.229 -18.946 1.00 80.62 190 GLY A N 1
ATOM 1517 C CA . GLY A 1 190 ? 11.526 5.354 -19.546 1.00 80.62 190 GLY A CA 1
ATOM 1518 C C . GLY A 1 190 ? 10.005 5.250 -19.393 1.00 80.62 190 GLY A C 1
ATOM 1519 O O . GLY A 1 190 ? 9.360 6.223 -18.999 1.00 80.62 190 GLY A O 1
ATOM 1520 N N . LEU A 1 191 ? 9.432 4.069 -19.643 1.00 82.19 191 LEU A N 1
ATOM 1521 C CA . LEU A 1 191 ? 7.998 3.819 -19.449 1.00 82.19 191 LEU A CA 1
ATOM 1522 C C . LEU A 1 191 ? 7.598 3.934 -17.974 1.00 82.19 191 LEU A C 1
ATOM 1524 O O . LEU A 1 191 ? 6.613 4.589 -17.635 1.00 82.19 191 LEU A O 1
ATOM 1528 N N . SER A 1 192 ? 8.402 3.354 -17.086 1.00 82.38 192 SER A N 1
ATOM 1529 C CA . SER A 1 192 ? 8.131 3.339 -15.653 1.00 82.38 192 SER A CA 1
ATOM 1530 C C . SER A 1 192 ? 8.183 4.754 -15.054 1.00 82.38 192 SER A C 1
ATOM 1532 O O . SER A 1 192 ? 7.286 5.129 -14.294 1.00 82.38 192 SER A O 1
ATOM 1534 N N . GLU A 1 193 ? 9.154 5.584 -15.467 1.00 81.50 193 GLU A N 1
ATOM 1535 C CA . GLU A 1 193 ? 9.231 7.008 -15.100 1.00 81.50 193 GLU A CA 1
ATOM 1536 C C . GLU A 1 193 ? 8.016 7.803 -15.604 1.00 81.50 193 GLU A C 1
ATOM 1538 O O . GLU A 1 193 ? 7.470 8.632 -14.870 1.00 81.50 193 GLU A O 1
ATOM 1543 N N . ALA A 1 194 ? 7.553 7.534 -16.830 1.00 80.50 194 ALA A N 1
ATOM 1544 C CA . ALA A 1 194 ? 6.374 8.186 -17.399 1.00 80.50 194 ALA A CA 1
ATOM 1545 C C . ALA A 1 194 ? 5.072 7.825 -16.656 1.00 80.50 194 ALA A C 1
ATOM 1547 O O . ALA A 1 194 ? 4.125 8.617 -16.649 1.00 80.50 194 ALA A O 1
ATOM 1548 N N . ASN A 1 195 ? 5.027 6.652 -16.017 1.00 82.06 195 ASN A N 1
ATOM 1549 C CA . ASN A 1 195 ? 3.837 6.119 -15.353 1.00 82.06 195 ASN A CA 1
ATOM 1550 C C . ASN A 1 195 ? 3.818 6.278 -13.826 1.00 82.06 195 ASN A C 1
ATOM 1552 O O . ASN A 1 195 ? 2.743 6.155 -13.245 1.00 82.06 195 ASN A O 1
ATOM 1556 N N . ILE A 1 196 ? 4.936 6.614 -13.174 1.00 76.25 196 ILE A N 1
ATOM 1557 C CA . ILE A 1 196 ? 4.981 7.006 -11.747 1.00 76.25 196 ILE A CA 1
ATOM 1558 C C . ILE A 1 196 ? 5.104 8.532 -11.582 1.00 76.25 196 ILE A C 1
ATOM 1560 O O . ILE A 1 196 ? 4.721 9.059 -10.541 1.00 76.25 196 ILE A O 1
ATOM 1564 N N . ARG A 1 197 ? 5.524 9.258 -12.638 1.00 68.31 197 ARG A N 1
ATOM 1565 C CA . ARG A 1 197 ? 5.973 10.667 -12.601 1.00 68.31 197 ARG A CA 1
ATOM 1566 C C . ARG A 1 197 ? 7.193 10.819 -11.651 1.00 68.31 197 ARG A C 1
ATOM 1568 O O . ARG A 1 197 ? 7.361 10.091 -10.675 1.00 68.31 197 ARG A O 1
ATOM 1575 N N . ARG A 1 198 ? 8.140 11.713 -11.965 1.00 58.22 198 ARG A N 1
ATOM 1576 C CA . ARG A 1 198 ? 9.346 11.900 -11.124 1.00 58.22 198 ARG A CA 1
ATOM 1577 C C . ARG A 1 198 ? 8.947 12.547 -9.783 1.00 58.22 198 ARG A C 1
ATOM 1579 O O . ARG A 1 198 ? 8.172 13.497 -9.805 1.00 58.22 198 ARG A O 1
ATOM 1586 N N . ASN A 1 199 ? 9.547 12.097 -8.670 1.00 57.78 199 ASN A N 1
ATOM 1587 C CA . ASN A 1 199 ? 9.407 12.613 -7.285 1.00 57.78 199 ASN A CA 1
ATOM 1588 C C . ASN A 1 199 ? 8.278 12.024 -6.402 1.00 57.78 199 ASN A C 1
ATOM 1590 O O . ASN A 1 199 ? 7.623 12.782 -5.694 1.00 57.78 199 ASN A O 1
ATOM 1594 N N . ASN A 1 200 ? 8.086 10.699 -6.364 1.00 57.72 200 ASN A N 1
ATOM 1595 C CA . ASN A 1 200 ? 7.106 10.039 -5.467 1.00 57.72 200 ASN A CA 1
ATOM 1596 C 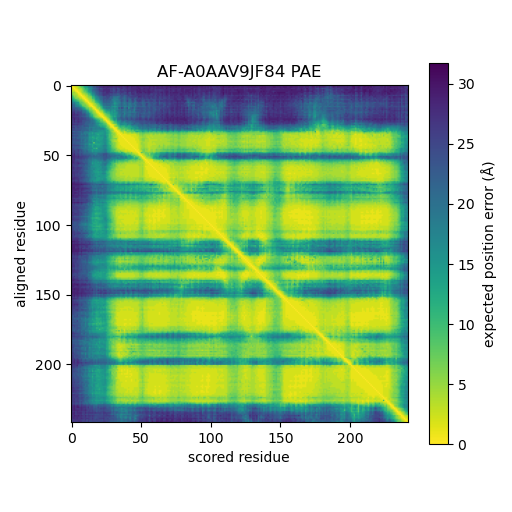C . ASN A 1 200 ? 5.650 10.486 -5.686 1.00 57.72 200 ASN A C 1
ATOM 1598 O O . ASN A 1 200 ? 4.853 10.562 -4.759 1.00 57.72 200 ASN A O 1
ATOM 1602 N N . SER A 1 201 ? 5.312 10.820 -6.922 1.00 72.44 201 SER A N 1
ATOM 1603 C CA . SER A 1 201 ? 3.989 11.294 -7.310 1.00 72.44 201 SER A CA 1
ATOM 1604 C C . SER A 1 201 ? 3.012 10.157 -7.616 1.00 72.44 201 SER A C 1
ATOM 1606 O O . SER A 1 201 ? 3.403 9.044 -7.969 1.00 72.44 201 SER A O 1
ATOM 1608 N N . HIS A 1 202 ? 1.719 10.468 -7.567 1.00 87.12 202 HIS A N 1
ATOM 1609 C CA . HIS A 1 202 ? 0.641 9.573 -7.976 1.00 87.12 202 HIS A CA 1
ATOM 1610 C C . HIS A 1 202 ? 0.518 9.548 -9.508 1.00 87.12 202 HIS A C 1
ATOM 1612 O O . HIS A 1 202 ? -0.314 10.211 -10.122 1.00 87.12 202 HIS A O 1
ATOM 1618 N N . GLY A 1 203 ? 1.425 8.828 -10.171 1.00 87.50 203 GLY A N 1
ATOM 1619 C CA . GLY A 1 203 ? 1.328 8.562 -11.608 1.00 87.50 203 GLY A CA 1
ATOM 1620 C C . GLY A 1 203 ? 0.215 7.562 -11.967 1.00 87.50 203 GLY A C 1
ATOM 1621 O O . GLY A 1 203 ? -0.540 7.104 -11.113 1.00 87.50 203 GLY A O 1
ATOM 1622 N N . ARG A 1 204 ? 0.130 7.174 -13.247 1.00 87.56 204 ARG A N 1
ATOM 1623 C CA . ARG A 1 204 ? -0.919 6.273 -13.773 1.00 87.56 204 ARG A CA 1
ATOM 1624 C C . ARG A 1 204 ? -0.918 4.914 -13.083 1.00 87.56 204 ARG A C 1
ATOM 1626 O O . ARG A 1 204 ? -1.977 4.381 -12.766 1.00 87.56 204 ARG A O 1
ATOM 1633 N N . ALA A 1 205 ? 0.274 4.368 -12.848 1.00 89.56 205 ALA A N 1
ATOM 1634 C CA . ALA A 1 205 ? 0.439 3.102 -12.146 1.00 89.56 205 ALA A CA 1
ATOM 1635 C C . ALA A 1 205 ? -0.103 3.181 -10.711 1.00 89.56 205 ALA A C 1
ATOM 1637 O O . ALA A 1 205 ? -0.812 2.280 -10.266 1.00 89.56 205 ALA A O 1
ATOM 1638 N N . TRP A 1 206 ? 0.195 4.283 -10.017 1.00 92.50 206 TRP A N 1
ATOM 1639 C CA . TRP A 1 206 ? -0.284 4.533 -8.661 1.00 92.50 206 TRP A CA 1
ATOM 1640 C C . TRP A 1 206 ? -1.805 4.643 -8.629 1.00 92.50 206 TRP A C 1
ATOM 1642 O O . TRP A 1 206 ? -2.446 3.885 -7.911 1.00 92.50 206 TRP A O 1
ATOM 1652 N N . TRP A 1 207 ? -2.383 5.495 -9.478 1.00 90.88 207 TRP A N 1
ATOM 1653 C CA . TRP A 1 207 ? -3.828 5.718 -9.552 1.00 90.88 207 TRP A CA 1
ATOM 1654 C C . TRP A 1 207 ? -4.621 4.448 -9.823 1.00 90.88 207 TRP A C 1
ATOM 1656 O O . TRP A 1 207 ? -5.578 4.149 -9.113 1.00 90.88 207 TRP A O 1
ATOM 1666 N N . ARG A 1 208 ? -4.188 3.667 -10.818 1.00 91.06 208 ARG A N 1
ATOM 1667 C CA . ARG A 1 208 ? -4.842 2.404 -11.171 1.00 91.06 208 ARG A CA 1
ATOM 1668 C C . ARG A 1 208 ? -4.872 1.436 -9.990 1.00 91.06 208 ARG A C 1
ATOM 1670 O O . ARG A 1 208 ? -5.891 0.797 -9.747 1.00 91.06 208 ARG A O 1
ATOM 1677 N N . LEU A 1 209 ? -3.758 1.319 -9.267 1.00 92.81 209 LEU A N 1
ATOM 1678 C CA . LEU A 1 209 ? -3.668 0.435 -8.109 1.00 92.81 209 LEU A CA 1
ATOM 1679 C C . LEU A 1 209 ? -4.460 0.982 -6.911 1.00 92.81 209 LEU A C 1
ATOM 1681 O O . LEU A 1 209 ? -5.167 0.217 -6.260 1.00 92.81 209 LEU A O 1
ATOM 1685 N N . ALA A 1 210 ? -4.387 2.289 -6.655 1.00 93.50 210 ALA A N 1
ATOM 1686 C CA . ALA A 1 210 ? -5.112 2.960 -5.581 1.00 93.50 210 ALA A CA 1
ATOM 1687 C C . ALA A 1 210 ? -6.631 2.808 -5.731 1.00 93.50 210 ALA A C 1
ATOM 16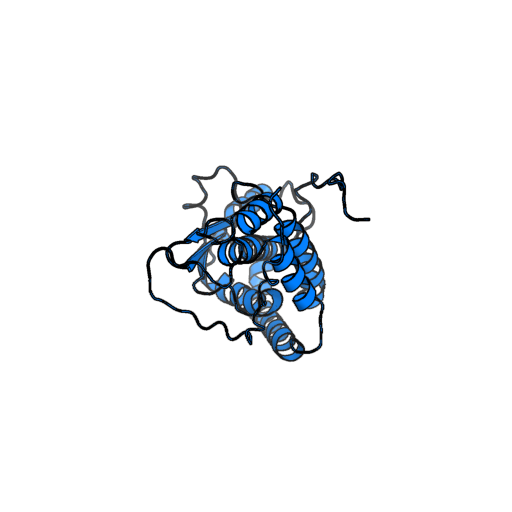89 O O . ALA A 1 210 ? -7.275 2.394 -4.776 1.00 93.50 210 ALA A O 1
ATOM 1690 N N . GLN A 1 211 ? -7.191 3.023 -6.927 1.00 92.81 211 GLN A N 1
ATOM 1691 C CA . GLN A 1 211 ? -8.626 2.833 -7.191 1.00 92.81 211 GLN A CA 1
ATOM 1692 C C . GLN A 1 211 ? -9.094 1.403 -6.891 1.00 92.81 211 GLN A C 1
ATOM 1694 O O . GLN A 1 211 ? -10.126 1.196 -6.251 1.00 92.81 211 GLN A O 1
ATOM 1699 N N . ALA A 1 212 ? -8.327 0.402 -7.333 1.00 92.19 212 ALA A N 1
ATOM 1700 C CA . ALA A 1 212 ? -8.663 -0.996 -7.081 1.00 92.19 212 ALA A CA 1
ATOM 1701 C C . ALA A 1 212 ? -8.599 -1.335 -5.584 1.00 92.19 212 ALA A C 1
ATOM 1703 O O . ALA A 1 212 ? -9.485 -2.015 -5.067 1.00 92.19 212 ALA A O 1
ATOM 1704 N N . ILE A 1 213 ? -7.572 -0.846 -4.881 1.00 94.44 213 ILE A N 1
ATOM 1705 C CA . ILE A 1 213 ? -7.421 -1.043 -3.435 1.00 94.44 213 ILE A CA 1
ATOM 1706 C C . ILE A 1 213 ? -8.524 -0.323 -2.664 1.00 94.44 213 ILE A C 1
ATOM 1708 O O . ILE A 1 213 ? -9.062 -0.907 -1.736 1.00 94.44 213 ILE A O 1
ATOM 1712 N N . GLU A 1 214 ? -8.882 0.902 -3.035 1.00 93.56 214 GLU A N 1
ATOM 1713 C CA . GLU A 1 214 ? -9.930 1.700 -2.393 1.00 93.56 214 GLU A CA 1
ATOM 1714 C C . GLU A 1 214 ? -11.295 1.003 -2.469 1.00 93.56 214 GLU A C 1
ATOM 1716 O O . GLU A 1 214 ? -11.924 0.745 -1.437 1.00 93.56 214 GLU A O 1
ATOM 1721 N N . ALA A 1 215 ? -11.709 0.592 -3.673 1.00 91.94 215 ALA A N 1
ATOM 1722 C CA . ALA A 1 215 ? -12.957 -0.142 -3.877 1.00 91.94 215 ALA A CA 1
ATOM 1723 C C . ALA A 1 215 ? -12.987 -1.457 -3.077 1.00 91.94 215 ALA A C 1
ATOM 1725 O O . ALA A 1 215 ? -13.987 -1.814 -2.444 1.00 91.94 215 ALA A O 1
ATOM 1726 N N . GLU A 1 216 ? -11.871 -2.180 -3.084 1.00 93.62 216 GLU A N 1
ATOM 1727 C CA . GLU A 1 216 ? -11.756 -3.472 -2.426 1.00 93.62 216 GLU A CA 1
ATOM 1728 C C . GLU A 1 216 ? -11.608 -3.350 -0.899 1.00 93.62 216 GLU A C 1
ATOM 1730 O O . GLU A 1 216 ? -12.135 -4.190 -0.172 1.00 93.62 216 GLU A O 1
ATOM 1735 N N . ALA A 1 217 ? -10.968 -2.298 -0.387 1.00 94.19 217 ALA A N 1
ATOM 1736 C CA . ALA A 1 217 ? -10.852 -2.022 1.043 1.00 94.19 217 ALA A CA 1
ATOM 1737 C C . ALA A 1 217 ? -12.218 -1.714 1.658 1.00 94.19 217 ALA A C 1
ATOM 1739 O O . ALA A 1 217 ? -12.561 -2.265 2.710 1.00 94.19 217 ALA A O 1
ATOM 1740 N N . GLN A 1 218 ? -13.044 -0.930 0.963 1.00 93.75 218 GLN A N 1
ATOM 1741 C CA . GLN A 1 218 ? -14.423 -0.706 1.378 1.00 93.75 218 GLN A CA 1
ATOM 1742 C C . GLN A 1 218 ? -15.212 -2.020 1.393 1.00 93.75 218 GLN A C 1
ATOM 1744 O O . GLN A 1 218 ? -15.907 -2.318 2.365 1.00 93.75 218 GLN A O 1
ATOM 1749 N N . ARG A 1 219 ? -15.081 -2.844 0.348 1.00 93.31 219 ARG A N 1
ATOM 1750 C CA . ARG A 1 219 ? -15.828 -4.104 0.223 1.00 93.31 219 ARG A CA 1
ATOM 1751 C C . ARG A 1 219 ? -15.403 -5.169 1.239 1.00 93.31 219 ARG A C 1
ATOM 1753 O O . ARG A 1 219 ? -16.261 -5.855 1.789 1.00 93.31 219 ARG A O 1
ATOM 1760 N N . ALA A 1 220 ? -14.100 -5.355 1.443 1.00 92.56 220 ALA A N 1
ATOM 1761 C CA . ALA A 1 220 ? -13.542 -6.445 2.243 1.00 92.56 220 ALA A CA 1
ATOM 1762 C C . ALA A 1 220 ? -13.387 -6.087 3.726 1.00 92.56 220 ALA A C 1
ATOM 1764 O O . ALA A 1 220 ? -13.515 -6.961 4.583 1.00 92.56 220 ALA A O 1
ATOM 1765 N N . PHE A 1 221 ? -13.117 -4.817 4.035 1.00 93.81 221 PHE A N 1
ATOM 1766 C CA . PHE A 1 221 ? -12.755 -4.373 5.383 1.00 93.81 221 PHE A CA 1
ATOM 1767 C C . PHE A 1 221 ? -13.703 -3.310 5.956 1.00 93.81 221 PHE A C 1
ATOM 1769 O O . PHE A 1 221 ? -13.641 -3.035 7.162 1.00 93.81 221 PHE A O 1
ATOM 1776 N N . GLY A 1 222 ? -14.594 -2.747 5.129 1.00 93.44 222 GLY A N 1
ATOM 1777 C CA . GLY A 1 222 ? -15.477 -1.649 5.519 1.00 93.44 222 GLY A CA 1
ATOM 1778 C C . GLY A 1 222 ? -14.687 -0.399 5.892 1.00 93.44 222 GLY A C 1
ATOM 1779 O O . GLY A 1 222 ? -14.983 0.199 6.925 1.00 93.44 222 GLY A O 1
ATOM 1780 N N . ILE A 1 223 ? -13.633 -0.107 5.121 1.00 92.19 223 ILE A N 1
ATOM 1781 C CA . ILE A 1 223 ? -12.779 1.072 5.270 1.00 92.19 223 ILE A CA 1
ATOM 1782 C C . ILE A 1 223 ? -13.104 2.030 4.130 1.00 92.19 223 ILE A C 1
ATOM 1784 O O . ILE A 1 223 ? -12.826 1.714 2.970 1.00 92.19 223 ILE A O 1
ATOM 1788 N N . ALA A 1 224 ? -13.623 3.206 4.468 1.00 91.12 224 ALA A N 1
ATOM 1789 C CA . ALA A 1 224 ? -13.817 4.289 3.511 1.00 91.12 224 ALA A CA 1
ATOM 1790 C C . ALA A 1 224 ? -12.475 5.002 3.284 1.00 91.12 224 ALA A C 1
ATOM 1792 O O . ALA A 1 224 ? -12.224 6.078 3.821 1.00 91.12 224 ALA A O 1
ATOM 1793 N N . ALA A 1 225 ? -11.565 4.351 2.559 1.00 87.00 225 ALA A N 1
ATOM 1794 C CA . ALA A 1 225 ? -10.311 4.980 2.175 1.00 87.00 225 ALA A CA 1
ATOM 1795 C C . ALA A 1 225 ? -10.597 6.070 1.136 1.00 87.00 225 ALA A C 1
ATOM 1797 O O . ALA A 1 225 ? -11.437 5.880 0.264 1.00 87.00 225 ALA A O 1
ATOM 1798 N N . ASP A 1 226 ? -9.895 7.191 1.256 1.00 87.44 226 ASP A N 1
ATOM 1799 C CA . ASP A 1 226 ? -9.859 8.243 0.247 1.00 87.44 226 ASP A CA 1
ATOM 1800 C C . ASP A 1 226 ? -8.433 8.335 -0.289 1.00 87.44 226 ASP A C 1
ATOM 1802 O O . ASP A 1 226 ? -7.613 9.153 0.136 1.00 87.44 226 ASP A O 1
ATOM 1806 N N . LEU A 1 227 ? -8.105 7.382 -1.153 1.00 88.75 227 LEU A N 1
ATOM 1807 C CA . LEU A 1 227 ? -6.811 7.344 -1.815 1.00 88.75 227 LEU A CA 1
ATOM 1808 C C . LEU A 1 227 ? -6.802 8.296 -3.012 1.00 88.75 227 LEU A C 1
ATOM 1810 O O . LEU A 1 227 ? -5.743 8.796 -3.378 1.00 88.75 227 LEU A O 1
ATOM 1814 N N . THR A 1 228 ? -7.959 8.541 -3.628 1.00 86.56 228 THR A N 1
ATOM 1815 C CA . THR A 1 228 ? -8.025 9.135 -4.963 1.00 86.56 228 THR A CA 1
ATOM 1816 C C . THR A 1 228 ? -8.648 10.531 -5.035 1.00 86.56 228 THR A C 1
ATOM 1818 O O . THR A 1 228 ? -8.409 11.228 -6.017 1.00 86.56 228 THR A O 1
ATOM 1821 N N . SER A 1 229 ? -9.403 11.017 -4.043 1.00 72.19 229 SER A N 1
ATOM 1822 C CA . SER A 1 229 ? -10.198 12.244 -4.239 1.00 72.19 229 SER A CA 1
ATOM 1823 C C . SER A 1 229 ? -9.400 13.553 -4.197 1.00 72.19 229 SER A C 1
ATOM 1825 O O . SER A 1 229 ? -9.818 14.544 -4.792 1.00 72.19 229 SER A O 1
ATOM 1827 N N . ASN A 1 230 ? -8.226 13.573 -3.560 1.00 62.91 230 ASN A N 1
ATOM 1828 C CA . ASN A 1 230 ? -7.454 14.809 -3.352 1.00 62.91 230 ASN A CA 1
ATOM 1829 C C . ASN A 1 230 ? -6.605 15.238 -4.562 1.00 62.91 230 ASN A C 1
ATOM 1831 O O . ASN A 1 230 ? -5.853 16.209 -4.484 1.00 62.91 230 ASN A O 1
ATOM 1835 N N . GLU A 1 231 ? -6.716 14.535 -5.688 1.00 63.06 231 GLU A N 1
ATOM 1836 C CA . GLU A 1 231 ? -5.943 14.817 -6.893 1.00 63.06 231 GLU A CA 1
ATOM 1837 C C . GLU A 1 231 ? -6.837 14.917 -8.135 1.00 63.06 231 GLU A C 1
ATOM 1839 O O . GLU A 1 231 ? -6.708 14.172 -9.108 1.00 63.06 231 GLU A O 1
ATOM 1844 N N . GLU A 1 232 ? -7.735 15.905 -8.121 1.00 47.25 232 GLU A N 1
ATOM 1845 C CA . GLU A 1 232 ? -8.432 16.400 -9.313 1.00 47.25 232 GLU A CA 1
ATOM 1846 C C . GLU A 1 232 ? -7.407 16.872 -10.365 1.00 47.25 232 GLU A C 1
ATOM 1848 O O . GLU A 1 232 ? -6.991 18.029 -10.412 1.00 47.25 232 GLU A O 1
ATOM 1853 N N . GLY A 1 233 ? -6.923 15.954 -11.202 1.00 47.47 233 GLY A N 1
ATOM 1854 C CA . GLY A 1 233 ? -5.895 16.293 -12.187 1.00 47.47 233 GLY A CA 1
ATOM 1855 C C . GLY A 1 233 ? -5.470 15.195 -13.155 1.00 47.47 233 GLY A C 1
ATOM 1856 O O . GLY A 1 233 ? -4.721 15.485 -14.092 1.00 47.47 233 GLY A O 1
ATOM 1857 N N . MET A 1 234 ? -5.938 13.954 -13.003 1.00 51.88 234 MET A N 1
ATOM 1858 C CA . MET A 1 234 ? -5.832 12.952 -14.067 1.00 51.88 234 MET A CA 1
ATOM 1859 C C . MET A 1 234 ? -7.037 13.034 -14.995 1.00 51.88 234 MET A C 1
ATOM 1861 O O . MET A 1 234 ? -7.858 12.135 -15.091 1.00 51.88 234 MET A O 1
ATOM 1865 N N . ASP A 1 235 ? -7.115 14.161 -15.691 1.00 45.78 235 ASP A N 1
ATOM 1866 C CA . ASP A 1 235 ? -7.924 14.280 -16.892 1.00 45.78 235 ASP A CA 1
ATOM 1867 C C . ASP A 1 235 ? -7.453 13.205 -17.892 1.00 45.78 235 ASP A C 1
ATOM 1869 O O . ASP A 1 235 ? -6.247 13.079 -18.140 1.00 45.78 235 ASP A O 1
ATOM 1873 N N . ASP A 1 236 ? -8.388 12.470 -18.496 1.00 45.16 236 ASP A N 1
ATOM 1874 C CA . ASP A 1 236 ? -8.204 11.414 -19.513 1.00 45.16 236 ASP A CA 1
ATOM 1875 C C . ASP A 1 236 ? -7.487 11.887 -20.804 1.00 45.16 236 ASP A C 1
ATOM 1877 O O . ASP A 1 236 ? -7.469 11.219 -21.837 1.00 45.16 236 ASP A O 1
ATOM 1881 N N . ARG A 1 237 ? -6.826 13.048 -20.785 1.00 40.88 237 ARG A N 1
ATOM 1882 C CA . ARG A 1 237 ? -6.085 13.638 -21.906 1.00 40.88 237 ARG A CA 1
ATOM 1883 C C . ARG A 1 237 ? -4.704 13.014 -22.128 1.00 40.88 237 ARG A C 1
ATOM 1885 O O . ARG A 1 237 ? -3.787 13.689 -22.596 1.00 40.88 237 ARG A O 1
ATOM 1892 N N . CYS A 1 238 ? -4.543 11.724 -21.848 1.00 37.81 238 CYS A N 1
ATOM 1893 C CA . CYS A 1 238 ? -3.477 10.934 -22.458 1.00 37.81 238 CYS A CA 1
ATOM 1894 C C . CYS A 1 238 ? -4.047 10.248 -23.708 1.00 37.81 238 CYS A C 1
ATOM 1896 O O . CYS A 1 238 ? -4.752 9.249 -23.577 1.00 37.81 238 CYS A O 1
ATOM 1898 N N . PRO A 1 239 ? -3.768 10.754 -24.922 1.00 34.59 239 PRO A N 1
ATOM 1899 C CA . PRO A 1 239 ? -4.282 10.149 -26.142 1.00 34.59 239 PRO A CA 1
ATOM 1900 C C . PRO A 1 239 ? -3.669 8.752 -26.302 1.00 34.59 239 PRO A C 1
ATOM 1902 O O . PRO A 1 239 ? -2.445 8.630 -26.334 1.00 34.59 239 PRO A O 1
ATOM 1905 N N . GLY A 1 240 ? -4.498 7.708 -26.412 1.00 32.81 240 GLY A N 1
ATOM 1906 C CA . GLY A 1 240 ? -4.022 6.406 -26.900 1.00 32.81 240 GLY A CA 1
ATOM 1907 C C . GLY A 1 240 ? -4.530 5.129 -26.234 1.00 32.81 240 GLY A C 1
ATOM 1908 O O . GLY A 1 240 ? -3.853 4.116 -26.373 1.00 32.81 240 GLY A O 1
ATOM 1909 N N . VAL A 1 241 ? -5.680 5.118 -25.556 1.00 32.53 241 VAL A N 1
ATOM 1910 C CA . VAL A 1 241 ? -6.367 3.851 -25.238 1.00 32.53 241 VAL A CA 1
ATOM 1911 C C . VAL A 1 241 ? -7.828 3.958 -25.672 1.00 32.53 241 VAL A C 1
ATOM 1913 O O . VAL A 1 241 ? -8.681 4.415 -24.919 1.00 32.53 241 VAL A O 1
ATOM 1916 N N . ALA A 1 242 ? -8.072 3.590 -26.928 1.00 30.47 242 ALA A N 1
ATOM 1917 C CA . ALA A 1 242 ? -9.373 3.265 -27.503 1.00 30.47 242 ALA A CA 1
ATOM 1918 C C . ALA A 1 242 ? -9.259 1.886 -28.157 1.00 30.47 242 ALA A C 1
ATOM 1920 O O . ALA A 1 242 ? -8.162 1.600 -28.695 1.00 30.47 242 ALA A O 1
#

Organism: NCBI:txid1507867

Secondary structure (DSSP, 8-state):
------PPP----------------TT---TT-B-HHHHHHHHHHHHH--TTTHHHHHHHHHHHHHHIIIIIHHHHHS-GGG--THHHHHHHHHHHHHHHTT---SEEEEESTTTGGGSTT-SEEEEEETTTTEEEEEE-HHHHHHHTTTSTT--HHHHHHHHHHHHHHHHHHHHHBSTTS--S-HHHHHHHHHHH-TTT---HHHHHHHHHHHHHHHHHH-----SSTT-TT--S------